Protein AF-A0A0C9UFX1-F1 (afdb_monomer_lite)

Sequence (227 aa):
VRTKYDRMFERKNQNILSEHYTKLVDHDDDLLGPGEEEDEFITLKRADHDLEGPAAEPLSSEPVSKRKLKEVMSKKAMLKYKGVGKKLVFDDEGNPHELYELVDDKDFRAGNPLEEGKRFAESERAKLSQADVMDKEEAKDKKREKKRKRKEREKMNGEEVGATLAAPSDDDGYESPDIVLPDLPSDDEQEPEFVPERPAKRPRKEQKVKDDLAEEEELALRMLRGH

Structure (mmCIF, N/CA/C/O backbone):
data_AF-A0A0C9UFX1-F1
#
_entry.id   AF-A0A0C9UFX1-F1
#
loop_
_atom_site.group_PDB
_atom_site.id
_atom_site.type_symbol
_atom_site.label_atom_id
_atom_site.label_alt_id
_atom_site.label_comp_id
_atom_site.label_asym_id
_atom_site.label_entity_id
_atom_site.label_seq_id
_atom_site.pdbx_PDB_ins_code
_atom_site.Cartn_x
_atom_site.Cartn_y
_atom_site.Cartn_z
_atom_site.occupancy
_atom_site.B_iso_or_equiv
_atom_site.auth_seq_id
_atom_site.auth_comp_id
_atom_site.auth_asym_id
_atom_site.auth_atom_id
_atom_site.pdbx_PDB_model_num
ATOM 1 N N . VAL A 1 1 ? 48.254 5.249 -31.234 1.00 72.75 1 VAL A N 1
ATOM 2 C CA . VAL A 1 1 ? 47.859 6.548 -30.633 1.00 72.75 1 VAL A CA 1
ATOM 3 C C . VAL A 1 1 ? 47.024 7.271 -31.671 1.00 72.75 1 VAL A C 1
ATOM 5 O O . VAL A 1 1 ? 47.572 7.584 -32.717 1.00 72.75 1 VAL A O 1
ATOM 8 N N . ARG A 1 2 ? 45.717 7.458 -31.443 1.00 79.06 2 ARG A N 1
ATOM 9 C CA . ARG A 1 2 ? 44.870 8.202 -32.390 1.00 79.06 2 ARG A CA 1
ATOM 10 C C . ARG A 1 2 ? 45.271 9.671 -32.370 1.00 79.06 2 ARG A C 1
ATOM 12 O O . ARG A 1 2 ? 45.383 10.264 -31.293 1.00 79.06 2 ARG A O 1
ATOM 19 N N . THR A 1 3 ? 45.549 10.237 -33.539 1.00 92.19 3 THR A N 1
ATOM 20 C CA . THR A 1 3 ? 45.956 11.643 -33.642 1.00 92.19 3 THR A CA 1
ATOM 21 C C . THR A 1 3 ? 44.741 12.559 -33.491 1.00 92.19 3 THR A C 1
ATOM 23 O O . THR A 1 3 ? 43.590 12.129 -33.570 1.00 92.19 3 THR A O 1
ATOM 26 N N . LYS A 1 4 ? 44.979 13.857 -33.269 1.00 81.19 4 LYS A N 1
ATOM 27 C CA . LYS A 1 4 ? 43.898 14.853 -33.225 1.00 81.19 4 LYS A CA 1
ATOM 28 C C . LYS A 1 4 ? 43.092 14.862 -34.531 1.00 81.19 4 LYS A C 1
ATOM 30 O O . LYS A 1 4 ? 41.886 15.058 -34.477 1.00 81.19 4 LYS A O 1
ATOM 35 N N . TYR A 1 5 ? 43.748 14.621 -35.668 1.00 81.44 5 TYR A N 1
ATOM 36 C CA . TYR A 1 5 ? 43.111 14.524 -36.982 1.00 81.44 5 TYR A CA 1
ATOM 37 C C . TYR A 1 5 ? 42.203 13.304 -37.084 1.00 81.44 5 TYR A C 1
ATOM 39 O O . TYR A 1 5 ? 41.049 13.447 -37.466 1.00 81.44 5 TYR A O 1
ATOM 47 N N . ASP A 1 6 ? 42.683 12.155 -36.620 1.00 83.94 6 ASP A N 1
ATOM 48 C CA . ASP A 1 6 ? 41.926 10.900 -36.562 1.00 83.94 6 ASP A CA 1
ATOM 49 C C . ASP A 1 6 ? 40.636 11.068 -35.736 1.00 83.94 6 ASP A C 1
ATOM 51 O O . ASP A 1 6 ? 39.534 10.733 -36.157 1.00 83.94 6 ASP A O 1
ATOM 55 N N . ARG A 1 7 ? 40.745 11.761 -34.594 1.00 83.19 7 ARG A N 1
ATOM 56 C CA . ARG A 1 7 ? 39.607 12.067 -33.713 1.00 83.19 7 ARG A CA 1
ATOM 57 C C . ARG A 1 7 ? 38.640 13.112 -34.281 1.00 83.19 7 ARG A C 1
ATOM 59 O O . ARG A 1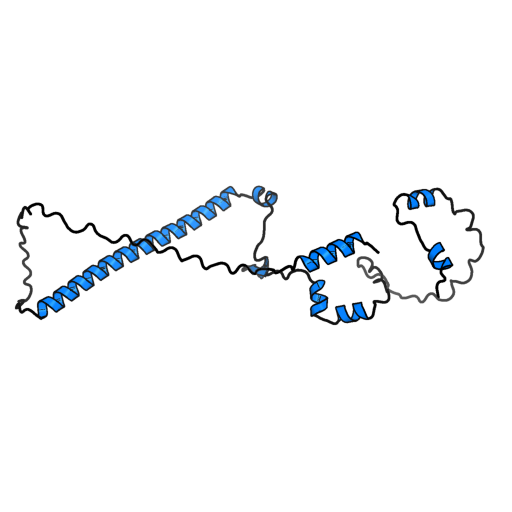 7 ? 37.489 13.154 -33.857 1.00 83.19 7 ARG A O 1
ATOM 66 N N . MET A 1 8 ? 39.105 13.986 -35.175 1.00 77.25 8 MET A N 1
ATOM 67 C CA . MET A 1 8 ? 38.251 14.945 -35.885 1.00 77.25 8 MET A CA 1
ATOM 68 C C . MET A 1 8 ? 37.519 14.273 -37.051 1.00 77.25 8 MET A C 1
ATOM 70 O O . MET A 1 8 ? 36.364 14.611 -37.290 1.00 77.25 8 MET A O 1
ATOM 74 N N . PHE A 1 9 ? 38.152 13.298 -37.708 1.00 74.44 9 PHE A N 1
ATOM 75 C CA . PHE A 1 9 ? 37.577 12.537 -38.819 1.00 74.44 9 PHE A CA 1
ATOM 76 C C . PHE A 1 9 ? 36.542 11.504 -38.349 1.00 74.44 9 PHE A C 1
ATOM 78 O O . PHE A 1 9 ? 35.484 11.360 -38.951 1.00 74.44 9 PHE A O 1
ATOM 85 N N . GLU A 1 10 ? 36.785 10.853 -37.207 1.00 77.25 10 GLU A N 1
ATOM 86 C CA . GLU A 1 10 ? 35.835 9.918 -36.583 1.00 77.25 10 GLU A CA 1
ATOM 87 C C . GLU A 1 10 ? 34.639 10.625 -35.894 1.00 77.25 10 GLU A C 1
ATOM 89 O O . GLU A 1 10 ? 33.715 9.963 -35.407 1.00 77.25 10 GLU A O 1
ATOM 94 N N . ARG A 1 11 ? 34.620 11.967 -35.808 1.00 76.81 11 ARG A N 1
ATOM 95 C CA . ARG A 1 11 ? 33.580 12.715 -35.080 1.00 76.81 11 ARG A CA 1
ATOM 96 C C . ARG A 1 11 ? 32.285 12.812 -35.896 1.00 76.81 11 ARG A C 1
ATOM 98 O O . ARG A 1 11 ? 32.065 13.780 -36.616 1.00 76.81 11 ARG A O 1
ATOM 105 N N . LYS A 1 12 ? 31.391 11.836 -35.729 1.00 71.75 12 LYS A N 1
ATOM 106 C CA . LYS A 1 12 ? 30.045 11.842 -36.333 1.00 71.75 12 LYS A CA 1
ATOM 107 C C . LYS A 1 12 ? 29.121 12.869 -35.650 1.00 71.75 12 LYS A C 1
ATOM 109 O O . LYS A 1 12 ? 29.097 12.971 -34.423 1.00 71.75 12 LYS A O 1
ATOM 114 N N . ASN A 1 13 ? 28.363 13.637 -36.440 1.00 68.19 13 ASN A N 1
ATOM 115 C CA . ASN A 1 13 ? 27.370 14.602 -35.948 1.00 68.19 13 ASN A CA 1
ATOM 116 C C . ASN A 1 13 ? 26.136 13.860 -35.404 1.00 68.19 13 ASN A C 1
ATOM 118 O O . ASN A 1 13 ? 25.414 13.243 -36.180 1.00 68.19 13 ASN A O 1
ATOM 122 N N . GLN A 1 14 ? 25.875 13.958 -34.097 1.00 67.44 14 GLN A N 1
ATOM 123 C CA . GLN A 1 14 ? 24.817 13.237 -33.357 1.00 67.44 14 GLN A CA 1
ATOM 124 C C . GLN A 1 14 ? 23.384 13.772 -33.590 1.00 67.44 14 GLN A C 1
ATOM 126 O O . GLN A 1 14 ? 22.476 13.497 -32.810 1.00 67.44 14 GLN A O 1
ATOM 131 N N . ASN A 1 15 ? 23.169 14.588 -34.624 1.00 70.06 15 ASN A N 1
ATOM 132 C CA . ASN A 1 15 ? 21.885 15.238 -34.879 1.00 70.06 15 ASN A CA 1
ATOM 133 C C . ASN A 1 15 ? 21.098 14.413 -35.903 1.00 70.06 15 ASN A C 1
ATOM 135 O O . ASN A 1 15 ? 21.654 14.041 -36.926 1.00 70.06 15 ASN A O 1
ATOM 139 N N . ILE A 1 16 ? 19.796 14.220 -35.688 1.00 60.62 16 ILE A N 1
ATOM 140 C CA . ILE A 1 16 ? 18.906 13.335 -36.477 1.00 60.62 16 ILE A CA 1
ATOM 141 C C . ILE A 1 16 ? 18.917 13.635 -37.996 1.00 60.62 16 ILE A C 1
ATOM 143 O O . ILE A 1 16 ? 18.634 12.772 -38.819 1.00 60.62 16 ILE A O 1
ATOM 147 N N . LEU A 1 17 ? 19.286 14.857 -38.397 1.00 62.31 17 LEU A N 1
ATOM 148 C CA . LEU A 1 17 ? 19.352 15.266 -39.803 1.00 62.31 17 LEU A CA 1
ATOM 149 C C . LEU A 1 17 ? 20.613 14.778 -40.540 1.00 62.31 17 LEU A C 1
ATOM 151 O O . LEU A 1 17 ? 20.606 14.757 -41.768 1.00 62.31 17 LEU A O 1
ATOM 155 N N . SER A 1 18 ? 21.688 14.391 -39.842 1.00 66.94 18 SER A N 1
ATOM 156 C CA . SER A 1 18 ? 22.941 13.953 -40.483 1.00 66.94 18 SER A CA 1
ATOM 157 C C . SER A 1 18 ? 22.790 12.607 -41.198 1.00 66.94 18 SER A C 1
ATOM 159 O O . SER A 1 18 ? 23.329 12.443 -42.289 1.00 66.94 18 SER A O 1
ATOM 161 N N . GLU A 1 19 ? 21.983 11.698 -40.646 1.00 66.62 19 GLU A N 1
ATOM 162 C CA . GLU A 1 19 ? 21.698 10.381 -41.229 1.00 66.62 19 GLU A CA 1
ATOM 163 C C . GLU A 1 19 ? 20.969 10.467 -42.577 1.00 66.62 19 GLU A C 1
ATOM 165 O O . GLU A 1 19 ? 21.138 9.602 -43.436 1.00 66.62 19 GLU A O 1
ATOM 170 N N . HIS A 1 20 ? 20.149 11.504 -42.779 1.00 71.19 20 HIS A N 1
ATOM 171 C CA . HIS A 1 20 ? 19.431 11.716 -44.036 1.00 71.19 20 HIS A CA 1
ATOM 172 C C . HIS A 1 20 ? 20.335 12.274 -45.139 1.00 71.19 20 HIS A C 1
ATOM 174 O O . HIS A 1 20 ? 20.203 11.860 -46.286 1.00 71.19 20 HIS A O 1
ATOM 180 N N . TYR A 1 21 ? 21.281 13.159 -44.807 1.00 69.12 21 TYR A N 1
ATOM 181 C CA . TYR A 1 21 ? 22.234 13.679 -45.792 1.00 69.12 21 TYR A CA 1
ATOM 182 C C . TYR A 1 21 ? 23.264 12.631 -46.220 1.00 69.12 21 TYR A C 1
ATOM 184 O O . TYR A 1 21 ? 23.604 12.585 -47.395 1.00 69.12 21 TYR A O 1
ATOM 192 N N . THR A 1 22 ? 23.702 11.740 -45.323 1.00 70.94 22 THR A N 1
ATOM 193 C CA . THR A 1 22 ? 24.586 10.617 -45.695 1.00 70.94 22 THR A CA 1
ATOM 194 C C . THR A 1 22 ? 23.914 9.604 -46.621 1.00 70.94 22 THR A C 1
ATOM 196 O O . THR A 1 22 ? 24.605 8.934 -47.368 1.00 70.94 22 THR A O 1
ATOM 199 N N . LYS A 1 23 ? 22.578 9.500 -46.599 1.00 70.62 23 LYS A N 1
ATOM 200 C CA . LYS A 1 23 ? 21.805 8.625 -47.502 1.00 70.62 23 LYS A CA 1
ATOM 201 C C . LYS A 1 23 ? 21.583 9.218 -48.896 1.00 70.62 23 LYS A C 1
ATOM 203 O O . LYS A 1 23 ? 21.161 8.492 -49.781 1.00 70.62 23 LYS A O 1
ATOM 208 N N . LEU A 1 24 ? 21.803 10.522 -49.073 1.00 71.25 24 LEU A N 1
ATOM 209 C CA . LEU A 1 24 ? 21.726 11.200 -50.374 1.00 71.25 24 LEU A CA 1
ATOM 210 C C . LEU A 1 24 ? 23.091 11.294 -51.069 1.00 71.25 24 LEU A C 1
ATOM 212 O O . LEU A 1 24 ? 23.171 11.783 -52.192 1.00 71.25 24 LEU A O 1
ATOM 216 N N . VAL A 1 25 ? 24.160 10.888 -50.383 1.00 73.25 25 VAL A N 1
ATOM 217 C CA . VAL A 1 25 ? 25.498 10.773 -50.955 1.00 73.25 25 VAL A CA 1
ATOM 218 C C . VAL A 1 25 ? 25.676 9.309 -51.339 1.00 73.25 25 VAL A C 1
ATOM 220 O O . VAL A 1 25 ? 25.895 8.469 -50.470 1.00 73.25 25 VAL A O 1
ATOM 223 N N . ASP A 1 26 ? 25.530 9.002 -52.626 1.00 61.72 26 ASP A N 1
ATOM 224 C CA . ASP A 1 26 ? 25.763 7.657 -53.151 1.00 61.72 26 ASP A CA 1
ATOM 225 C C . ASP A 1 26 ? 27.254 7.311 -52.997 1.00 61.72 26 ASP A C 1
ATOM 227 O O . ASP A 1 26 ? 28.129 7.986 -53.540 1.00 61.72 26 ASP A O 1
ATOM 231 N N . HIS A 1 27 ? 27.548 6.275 -52.210 1.00 63.8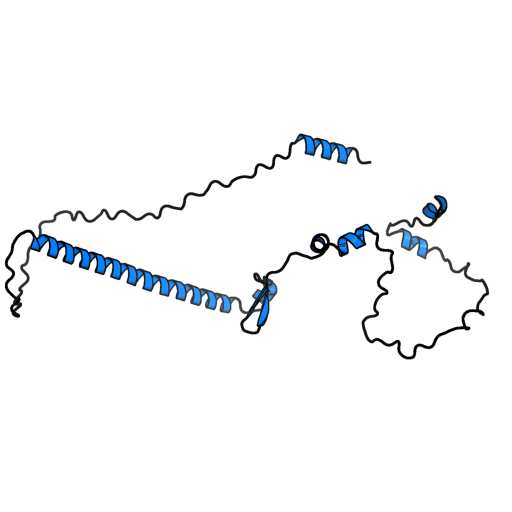4 27 HIS A N 1
ATOM 232 C CA . HIS A 1 27 ? 28.902 5.750 -51.981 1.00 63.84 27 HIS A CA 1
ATOM 233 C C . HIS A 1 27 ? 29.243 4.571 -52.915 1.00 63.84 27 HIS A C 1
ATOM 235 O O . HIS A 1 27 ? 30.249 3.894 -52.710 1.00 63.84 27 HIS A O 1
ATOM 241 N N . ASP A 1 28 ? 28.417 4.330 -53.935 1.00 57.66 28 ASP A N 1
ATOM 242 C CA . ASP A 1 28 ? 28.490 3.142 -54.794 1.00 57.66 28 ASP A CA 1
ATOM 243 C C . ASP A 1 28 ? 29.597 3.200 -55.868 1.00 57.66 28 ASP A C 1
ATOM 245 O O . ASP A 1 28 ? 29.880 2.185 -56.500 1.00 57.66 28 ASP A O 1
ATOM 249 N N . ASP A 1 29 ? 30.283 4.335 -56.043 1.00 53.81 29 ASP A N 1
ATOM 250 C CA . ASP A 1 29 ? 31.342 4.485 -57.059 1.00 53.81 29 ASP A CA 1
ATOM 251 C C . ASP A 1 29 ? 32.755 4.063 -56.588 1.00 53.81 29 ASP A C 1
ATOM 253 O O . ASP A 1 29 ? 33.663 3.966 -57.413 1.00 53.81 29 ASP A O 1
ATOM 257 N N . ASP A 1 30 ? 32.961 3.748 -55.301 1.00 55.72 30 ASP A N 1
ATOM 258 C CA . ASP A 1 30 ? 34.294 3.425 -54.740 1.00 55.72 30 ASP A CA 1
ATOM 259 C C . ASP A 1 30 ? 34.528 1.921 -54.451 1.00 55.72 30 ASP A C 1
ATOM 261 O O . ASP A 1 30 ? 35.568 1.549 -53.903 1.00 55.72 30 ASP A O 1
ATOM 265 N N . LEU A 1 31 ? 33.604 1.024 -54.831 1.00 50.59 31 LEU A N 1
ATOM 266 C CA . LEU A 1 31 ? 33.691 -0.420 -54.526 1.00 50.59 31 LEU A CA 1
ATOM 267 C C . LEU A 1 31 ? 34.208 -1.319 -55.671 1.00 50.59 31 LEU A C 1
ATOM 269 O O . LEU A 1 31 ? 34.051 -2.538 -55.621 1.00 50.59 31 LEU A O 1
ATOM 273 N N . LEU A 1 32 ? 34.855 -0.758 -56.695 1.00 51.09 32 LEU A N 1
ATOM 274 C CA . LEU A 1 32 ? 35.529 -1.539 -57.743 1.00 51.09 32 LEU A CA 1
ATOM 275 C C . LEU A 1 32 ? 37.025 -1.715 -57.424 1.00 51.09 32 LEU A C 1
ATOM 277 O O . LEU A 1 32 ? 37.880 -1.003 -57.947 1.00 51.09 32 LEU A O 1
ATOM 281 N N . GLY A 1 33 ? 37.339 -2.704 -56.582 1.00 39.31 33 GLY A N 1
ATOM 282 C CA . GLY A 1 33 ? 38.701 -3.182 -56.312 1.00 39.31 33 GLY A CA 1
ATOM 283 C C . GLY A 1 33 ? 38.752 -4.720 -56.267 1.00 39.31 33 GLY A C 1
ATOM 284 O O . GLY A 1 33 ? 38.018 -5.301 -55.473 1.00 39.31 33 GLY A O 1
ATOM 285 N N . PRO A 1 34 ? 39.567 -5.398 -57.102 1.00 47.78 34 PRO A N 1
ATOM 286 C CA . PRO A 1 34 ? 39.573 -6.856 -57.236 1.00 47.78 34 PRO A CA 1
ATOM 287 C C . PRO A 1 34 ? 40.442 -7.519 -56.159 1.00 47.78 34 PRO A C 1
ATOM 289 O O . PRO A 1 34 ? 41.590 -7.119 -55.960 1.00 47.78 34 PRO A O 1
ATOM 292 N N . GLY A 1 35 ? 39.927 -8.558 -55.500 1.00 42.59 35 GLY A N 1
ATOM 293 C CA . GLY A 1 35 ? 40.696 -9.309 -54.506 1.00 42.59 35 GLY A CA 1
ATOM 294 C C . GLY A 1 35 ? 39.891 -10.367 -53.758 1.00 42.59 35 GLY A C 1
ATOM 295 O O . GLY A 1 35 ? 39.919 -10.389 -52.535 1.00 42.59 35 GLY A O 1
ATOM 296 N N . GLU A 1 36 ? 39.167 -11.225 -54.476 1.00 50.69 36 GLU A N 1
ATOM 297 C CA . GLU A 1 36 ? 38.577 -12.442 -53.909 1.00 50.69 36 GLU A CA 1
ATOM 298 C C . GLU A 1 36 ? 39.412 -13.640 -54.363 1.00 50.69 36 GLU A C 1
ATOM 300 O O . GLU A 1 36 ? 39.227 -14.066 -55.493 1.00 50.69 36 GLU A O 1
ATOM 305 N N . GLU A 1 37 ? 40.351 -14.141 -53.542 1.00 53.84 37 GLU A N 1
ATOM 306 C CA . GLU A 1 37 ? 40.949 -15.485 -53.738 1.00 53.84 37 GLU A CA 1
ATOM 307 C C . GLU A 1 37 ? 41.845 -16.019 -52.580 1.00 53.84 37 GLU A C 1
ATOM 309 O O . GLU A 1 37 ? 42.629 -16.935 -52.809 1.00 53.84 37 GLU A O 1
ATOM 314 N N . GLU A 1 38 ? 41.757 -15.533 -51.325 1.00 50.44 38 GLU A N 1
ATOM 315 C CA . GLU A 1 38 ? 42.645 -16.037 -50.236 1.00 50.44 38 GLU A CA 1
ATOM 316 C C . GLU A 1 38 ? 41.967 -16.530 -48.934 1.00 50.44 38 GLU A C 1
ATOM 318 O O . GLU A 1 38 ? 42.649 -17.098 -48.081 1.00 50.44 38 GLU A O 1
ATOM 323 N N . ASP A 1 39 ? 40.640 -16.445 -48.776 1.00 55.38 39 ASP A N 1
ATOM 324 C CA . ASP A 1 39 ? 39.986 -16.742 -47.480 1.00 55.38 39 ASP A CA 1
ATOM 325 C C . ASP A 1 39 ? 39.459 -18.186 -47.294 1.00 55.38 39 ASP A C 1
ATOM 327 O O . ASP A 1 39 ? 38.872 -18.509 -46.260 1.00 55.38 39 ASP A O 1
ATOM 331 N N . GLU A 1 40 ? 39.695 -19.109 -48.234 1.00 66.25 40 GLU A N 1
ATOM 332 C CA . GLU A 1 40 ? 39.108 -20.465 -48.179 1.00 66.25 40 GLU A CA 1
ATOM 333 C C . GLU A 1 40 ? 40.024 -21.556 -47.578 1.00 66.25 40 GLU A C 1
ATOM 335 O O . GLU A 1 40 ? 39.707 -22.745 -47.633 1.00 66.25 40 GLU A O 1
ATOM 340 N N . PHE A 1 41 ? 41.163 -21.203 -46.965 1.00 60.53 41 PHE A N 1
ATOM 341 C CA . PHE A 1 41 ? 42.162 -22.220 -46.595 1.00 60.53 41 PHE A CA 1
ATOM 342 C C . PHE A 1 41 ? 42.014 -22.856 -45.198 1.00 60.53 41 PHE A C 1
ATOM 344 O O . PHE A 1 41 ? 42.560 -23.939 -44.991 1.00 60.53 41 PHE A O 1
ATOM 351 N N . ILE A 1 42 ? 41.280 -22.291 -44.225 1.00 62.66 42 ILE A N 1
ATOM 352 C CA . ILE A 1 42 ? 41.074 -22.974 -42.923 1.00 62.66 42 ILE A CA 1
ATOM 353 C C . ILE A 1 42 ? 39.696 -22.667 -42.313 1.00 62.66 42 ILE A C 1
ATOM 355 O O . ILE A 1 42 ? 39.557 -21.819 -41.434 1.00 62.66 42 ILE A O 1
ATOM 359 N N . THR A 1 43 ? 38.673 -23.435 -42.696 1.00 63.94 43 THR A N 1
ATOM 360 C CA . THR A 1 43 ? 37.414 -23.524 -41.937 1.00 63.94 43 THR A CA 1
ATOM 361 C C . THR A 1 43 ? 37.406 -24.804 -41.090 1.00 63.94 43 THR A C 1
ATOM 363 O O . THR A 1 43 ? 37.167 -25.915 -41.562 1.00 63.94 43 THR A O 1
ATOM 366 N N . LEU A 1 44 ? 37.700 -24.672 -39.792 1.00 66.19 44 LEU A N 1
ATOM 367 C CA . LEU A 1 44 ? 37.517 -25.751 -38.813 1.00 66.19 44 LEU A CA 1
ATOM 368 C C . LEU A 1 44 ? 36.015 -26.059 -38.685 1.00 66.19 44 LEU A C 1
ATOM 370 O O . LEU A 1 44 ? 35.282 -25.323 -38.026 1.00 66.19 44 LEU A O 1
ATOM 374 N N . LYS A 1 45 ? 35.558 -27.157 -39.302 1.00 65.44 45 LYS A N 1
ATOM 375 C CA . LYS A 1 45 ? 34.195 -27.690 -39.145 1.00 65.44 45 LYS A CA 1
ATOM 376 C C . LYS A 1 45 ? 33.946 -28.071 -37.680 1.00 65.44 45 LYS A C 1
ATOM 378 O O . LYS A 1 45 ? 34.320 -29.160 -37.249 1.00 65.44 45 LYS A O 1
ATOM 383 N N . ARG A 1 46 ? 33.306 -27.194 -36.902 1.00 65.38 46 ARG A N 1
ATOM 384 C CA . ARG A 1 46 ? 32.604 -27.609 -35.677 1.00 65.38 46 ARG A CA 1
ATOM 385 C C . ARG A 1 46 ? 31.261 -28.200 -36.103 1.00 65.38 46 ARG A C 1
ATOM 387 O O . ARG A 1 46 ? 30.522 -27.541 -36.822 1.00 65.38 46 ARG A O 1
ATOM 394 N N . ALA A 1 47 ? 31.005 -29.449 -35.715 1.00 60.25 47 ALA A N 1
ATOM 395 C CA . ALA A 1 47 ? 29.874 -30.233 -36.210 1.00 60.25 47 ALA A CA 1
ATOM 396 C C . ALA A 1 47 ? 28.510 -29.738 -35.703 1.00 60.25 47 ALA A C 1
ATOM 398 O O . ALA A 1 47 ? 27.544 -29.846 -36.442 1.00 60.25 47 ALA A O 1
ATOM 399 N N . ASP A 1 48 ? 28.444 -29.119 -34.522 1.00 57.72 48 ASP A N 1
ATOM 400 C CA . ASP A 1 48 ? 27.178 -28.707 -33.914 1.00 57.72 48 ASP A CA 1
ATOM 401 C C . ASP A 1 48 ? 27.296 -27.265 -33.384 1.00 57.72 48 ASP A C 1
ATOM 403 O O . ASP A 1 48 ? 27.944 -27.015 -32.365 1.00 57.72 48 ASP A O 1
ATOM 407 N N . HIS A 1 49 ? 26.720 -26.296 -34.108 1.00 62.88 49 HIS A N 1
ATOM 408 C CA . HIS A 1 49 ? 26.605 -24.889 -33.680 1.00 62.88 49 HIS A CA 1
ATOM 409 C C . HIS A 1 49 ? 25.139 -24.407 -33.615 1.00 62.88 49 HIS A C 1
ATOM 411 O O . HIS A 1 49 ? 24.888 -23.218 -33.418 1.00 62.88 49 HIS A O 1
ATOM 417 N N . ASP A 1 50 ? 24.171 -25.320 -33.715 1.00 63.75 50 ASP A N 1
ATOM 418 C CA . ASP A 1 50 ? 22.757 -25.022 -33.480 1.00 63.75 50 ASP A CA 1
ATOM 419 C C . ASP A 1 50 ? 22.437 -25.180 -31.992 1.00 63.75 50 ASP A C 1
ATOM 421 O O . ASP A 1 50 ? 21.979 -26.218 -31.516 1.00 63.75 50 ASP A O 1
ATOM 425 N N . LEU A 1 51 ? 22.717 -24.128 -31.226 1.00 64.06 51 LEU A N 1
ATOM 426 C CA . LEU A 1 51 ? 22.067 -23.927 -29.938 1.00 64.06 51 LEU A CA 1
ATOM 427 C C . LEU A 1 51 ? 20.774 -23.154 -30.208 1.00 64.06 51 LEU A C 1
ATOM 429 O O . LEU A 1 51 ? 20.818 -21.953 -30.473 1.00 64.06 51 LEU A O 1
ATOM 433 N N . GLU A 1 52 ? 19.628 -23.836 -30.142 1.00 59.66 52 GLU A N 1
ATOM 434 C CA . GLU A 1 52 ? 18.303 -23.206 -30.151 1.00 59.66 52 GLU A CA 1
ATOM 435 C C . GLU A 1 52 ? 18.108 -22.396 -28.858 1.00 59.66 52 GLU A C 1
ATOM 437 O O . GLU A 1 52 ? 17.604 -22.861 -27.837 1.00 59.66 52 GLU A O 1
ATOM 442 N N . GLY A 1 53 ? 18.562 -21.152 -28.896 1.00 63.72 53 GLY A N 1
ATOM 443 C CA . GLY A 1 53 ? 18.268 -20.103 -27.930 1.00 63.72 53 GLY A CA 1
ATOM 444 C C . GLY A 1 53 ? 18.254 -18.770 -28.673 1.00 63.72 53 GLY A C 1
ATOM 445 O O . GLY A 1 53 ? 18.845 -18.687 -29.753 1.00 63.72 53 GLY A O 1
ATOM 446 N N . PRO A 1 54 ? 17.578 -17.723 -28.157 1.00 56.09 54 PRO A N 1
ATOM 447 C CA . PRO A 1 54 ? 17.653 -16.407 -28.782 1.00 56.09 54 PRO A CA 1
ATOM 448 C C . PRO A 1 54 ? 19.132 -16.063 -28.916 1.00 56.09 54 PRO A C 1
ATOM 450 O O . PRO A 1 54 ? 19.845 -16.129 -27.912 1.00 56.09 54 PRO A O 1
ATOM 453 N N . ALA A 1 55 ? 19.570 -15.819 -30.157 1.00 58.00 55 ALA A N 1
ATOM 454 C CA . ALA A 1 55 ? 20.957 -15.585 -30.532 1.00 58.00 55 ALA A CA 1
ATOM 455 C C . ALA A 1 55 ? 21.662 -14.846 -29.398 1.00 58.00 55 ALA A C 1
ATOM 457 O O . ALA A 1 55 ? 21.298 -13.712 -29.087 1.00 58.00 55 ALA A O 1
ATOM 458 N N . ALA A 1 56 ? 22.575 -15.537 -28.710 1.00 59.97 56 ALA A N 1
ATOM 459 C CA . ALA A 1 56 ? 23.346 -14.931 -27.646 1.00 59.97 56 ALA A CA 1
ATOM 460 C C . ALA A 1 56 ? 24.131 -13.804 -28.304 1.00 59.97 56 ALA A C 1
ATOM 462 O O . ALA A 1 56 ? 25.154 -14.058 -28.944 1.00 59.97 56 ALA A O 1
ATOM 463 N N . GLU A 1 57 ? 23.602 -12.581 -28.222 1.00 61.50 57 GLU A N 1
ATOM 464 C CA . GLU A 1 57 ? 24.321 -11.408 -28.678 1.00 61.50 57 GLU A CA 1
ATOM 465 C C . GLU A 1 57 ? 25.704 -11.503 -28.046 1.00 61.50 57 GLU A C 1
ATOM 467 O O . GLU A 1 57 ? 25.788 -11.764 -26.836 1.00 61.50 57 GLU A O 1
ATOM 472 N N . PRO A 1 58 ? 26.785 -11.408 -28.840 1.00 60.34 58 PRO A N 1
ATOM 473 C CA . PRO A 1 58 ? 28.119 -11.518 -28.294 1.00 60.34 58 PRO A CA 1
ATOM 474 C C . PRO A 1 58 ? 28.206 -10.464 -27.200 1.00 60.34 58 PRO A C 1
ATOM 476 O O . PRO A 1 58 ? 28.148 -9.271 -27.495 1.00 60.34 58 PRO A O 1
ATOM 479 N N . LEU A 1 59 ? 28.257 -10.913 -25.938 1.00 60.25 59 LEU A N 1
ATOM 480 C CA . LEU A 1 59 ? 28.457 -10.062 -24.773 1.00 60.25 59 LEU A CA 1
ATOM 481 C C . LEU A 1 59 ? 29.598 -9.138 -25.151 1.00 60.25 59 LEU A C 1
ATOM 483 O O . LEU A 1 59 ? 30.721 -9.624 -25.291 1.00 60.25 59 LEU A O 1
ATOM 487 N N . SER A 1 60 ? 29.275 -7.866 -25.411 1.00 57.88 60 SER A N 1
ATOM 488 C CA . SER A 1 60 ? 30.222 -6.894 -25.942 1.00 57.88 60 SER A CA 1
ATOM 489 C C . SER A 1 60 ? 31.510 -7.042 -25.148 1.00 57.88 60 SER A C 1
ATOM 491 O O . SER A 1 60 ? 31.554 -6.764 -23.944 1.00 57.88 60 SER A O 1
ATOM 493 N N . SER A 1 61 ? 32.548 -7.565 -25.802 1.00 61.25 61 SER A N 1
ATOM 494 C CA . SER A 1 61 ? 33.858 -7.820 -25.209 1.00 61.25 61 SER A CA 1
ATOM 495 C C . SER A 1 61 ? 34.619 -6.504 -25.053 1.00 61.25 61 SER A C 1
ATOM 497 O O . SER A 1 61 ? 35.826 -6.423 -25.281 1.00 61.25 61 SER A O 1
ATOM 499 N N . GLU A 1 62 ? 33.898 -5.435 -24.731 1.00 73.88 62 GLU A N 1
ATOM 500 C CA . GLU A 1 62 ? 34.468 -4.160 -24.385 1.00 73.88 62 GLU A CA 1
ATOM 501 C C . GLU A 1 62 ? 35.317 -4.339 -23.125 1.00 73.88 62 GLU A C 1
ATOM 503 O O . GLU A 1 62 ? 34.869 -4.938 -22.138 1.00 73.88 62 GLU A O 1
ATOM 508 N N . PRO A 1 63 ? 36.557 -3.822 -23.117 1.00 63.31 63 PRO A N 1
ATOM 509 C CA . PRO A 1 63 ? 37.416 -3.910 -21.953 1.00 63.31 63 PRO A CA 1
ATOM 510 C C . PRO A 1 63 ? 36.787 -3.118 -20.803 1.00 63.31 63 PRO A C 1
ATOM 512 O O . PRO A 1 63 ? 36.881 -1.891 -20.721 1.00 63.31 63 PRO A O 1
ATOM 515 N N . VAL A 1 64 ? 36.138 -3.829 -19.881 1.00 78.00 64 VAL A N 1
ATOM 516 C CA . VAL A 1 64 ? 35.580 -3.238 -18.667 1.00 78.00 64 VAL A CA 1
ATOM 517 C C . VAL A 1 64 ? 36.697 -2.580 -17.860 1.00 78.00 64 VAL A C 1
ATOM 519 O O . VAL A 1 64 ? 37.722 -3.183 -17.539 1.00 78.00 64 VAL A O 1
ATOM 522 N N . SER A 1 65 ? 36.512 -1.302 -17.529 1.00 86.88 65 SER A N 1
ATOM 523 C CA . SER A 1 65 ? 37.509 -0.555 -16.766 1.00 86.88 65 SER A CA 1
ATOM 524 C C . SER A 1 65 ? 37.802 -1.231 -15.419 1.00 86.88 65 SER A C 1
ATOM 526 O O . SER A 1 65 ? 36.919 -1.816 -14.784 1.00 86.88 65 SER A O 1
ATOM 528 N N . LYS A 1 66 ? 39.035 -1.078 -14.911 1.00 86.44 66 LYS A N 1
ATOM 529 C CA . LYS A 1 66 ? 39.437 -1.585 -13.580 1.00 86.44 66 LYS A CA 1
ATOM 530 C C . LYS A 1 66 ? 38.504 -1.105 -12.456 1.00 86.44 66 LYS A C 1
ATOM 532 O O . LYS A 1 66 ? 38.372 -1.775 -11.436 1.00 86.44 66 LYS A O 1
ATOM 537 N N . ARG A 1 67 ? 37.855 0.050 -12.636 1.00 82.75 67 ARG A N 1
ATOM 538 C CA . ARG A 1 67 ? 36.854 0.590 -11.710 1.00 82.75 67 ARG A CA 1
ATOM 539 C C . ARG A 1 67 ? 35.548 -0.207 -11.759 1.00 82.75 67 ARG A C 1
ATOM 541 O O . ARG A 1 67 ? 35.068 -0.604 -10.704 1.00 82.75 67 ARG A O 1
ATOM 548 N N . LYS A 1 68 ? 35.032 -0.508 -12.954 1.00 84.75 68 LYS A N 1
ATOM 549 C CA . LYS A 1 68 ? 33.812 -1.313 -13.134 1.00 84.75 68 LYS A CA 1
ATOM 550 C C . LYS A 1 68 ? 33.998 -2.733 -12.593 1.00 84.75 68 LYS A C 1
ATOM 552 O O . LYS A 1 68 ? 33.128 -3.231 -11.891 1.00 84.75 68 LYS A O 1
ATOM 557 N N . LEU A 1 69 ? 35.176 -3.333 -12.797 1.00 84.56 69 LEU A N 1
ATOM 558 C CA . LEU A 1 69 ? 35.522 -4.622 -12.185 1.00 84.56 69 LEU A CA 1
ATOM 559 C C . LEU A 1 69 ? 35.473 -4.570 -10.649 1.00 84.56 69 LEU A C 1
ATOM 561 O O . LEU A 1 69 ? 34.891 -5.450 -10.025 1.00 84.56 69 LEU A O 1
ATOM 565 N N . LYS A 1 70 ? 36.017 -3.521 -10.019 1.00 86.38 70 LYS A N 1
ATOM 566 C CA . LYS A 1 70 ? 35.939 -3.352 -8.554 1.00 86.38 70 LYS A CA 1
ATOM 567 C C . LYS A 1 70 ? 34.511 -3.113 -8.053 1.00 86.38 70 LYS A C 1
ATOM 569 O O . LYS A 1 70 ? 34.170 -3.567 -6.963 1.00 86.38 70 LYS A O 1
ATOM 574 N N . GLU A 1 71 ? 33.683 -2.417 -8.828 1.00 85.38 71 GLU A N 1
ATOM 575 C CA . GLU A 1 71 ? 32.267 -2.199 -8.505 1.00 85.38 71 GLU A CA 1
ATOM 576 C C . GLU A 1 71 ? 31.453 -3.498 -8.584 1.00 85.38 71 GLU A C 1
ATOM 578 O O . GLU A 1 71 ? 30.609 -3.742 -7.727 1.00 85.38 71 GLU A O 1
ATOM 583 N N . VAL A 1 72 ? 31.759 -4.371 -9.545 1.00 86.00 72 VAL A N 1
ATOM 584 C CA . VAL A 1 72 ? 31.162 -5.712 -9.637 1.00 86.00 72 VAL A CA 1
ATOM 585 C C . VAL A 1 72 ? 31.613 -6.589 -8.462 1.00 86.00 72 VAL A C 1
ATOM 587 O O . VAL A 1 72 ? 30.797 -7.270 -7.852 1.00 86.00 72 VAL A O 1
ATOM 590 N N . MET A 1 73 ? 32.887 -6.532 -8.070 1.00 83.19 73 MET A N 1
ATOM 591 C CA . MET A 1 73 ? 33.399 -7.358 -6.965 1.00 83.19 73 MET A CA 1
ATOM 592 C C . MET A 1 73 ? 32.862 -6.942 -5.585 1.00 83.19 73 MET A C 1
ATOM 594 O O . MET A 1 73 ? 32.836 -7.748 -4.655 1.00 83.19 73 MET A O 1
ATOM 598 N N . SER A 1 74 ? 32.419 -5.692 -5.413 1.00 90.31 74 SER A N 1
ATOM 599 C CA . SER A 1 74 ? 31.882 -5.219 -4.136 1.00 90.31 74 SER A CA 1
ATOM 600 C C . SER A 1 74 ? 30.367 -5.412 -4.050 1.00 90.31 74 SER A C 1
ATOM 602 O O . SER A 1 74 ? 29.602 -4.747 -4.747 1.00 90.31 74 SER A O 1
ATOM 604 N N . LYS A 1 75 ? 29.907 -6.231 -3.090 1.00 84.12 75 LYS A N 1
ATOM 605 C CA . LYS A 1 75 ? 28.472 -6.441 -2.799 1.00 84.12 75 LYS A CA 1
ATOM 606 C C . LYS A 1 75 ? 27.718 -5.122 -2.569 1.00 84.12 75 LYS A C 1
ATOM 608 O O . LYS A 1 75 ? 26.566 -4.998 -2.970 1.00 84.12 75 LYS A O 1
ATOM 613 N N . LYS A 1 76 ? 28.372 -4.117 -1.972 1.00 86.38 76 LYS A N 1
ATOM 614 C CA . LYS A 1 76 ? 27.793 -2.786 -1.723 1.00 86.38 76 LYS A CA 1
ATOM 615 C C . LYS A 1 76 ? 27.681 -1.938 -2.991 1.00 86.38 76 LYS A C 1
ATOM 617 O O . LYS A 1 76 ? 26.714 -1.201 -3.136 1.00 86.38 76 LYS A O 1
ATOM 622 N N . ALA A 1 77 ? 28.651 -2.022 -3.898 1.00 85.19 77 ALA A N 1
ATOM 623 C CA . ALA A 1 77 ? 28.571 -1.309 -5.171 1.00 85.19 77 ALA A CA 1
ATOM 624 C C . ALA A 1 77 ? 27.542 -1.962 -6.107 1.00 85.19 77 ALA A C 1
ATOM 626 O O . ALA A 1 77 ? 26.766 -1.250 -6.739 1.00 85.19 77 ALA A O 1
ATOM 627 N N . MET A 1 78 ? 27.436 -3.294 -6.080 1.00 84.56 78 MET A N 1
ATOM 628 C CA . MET A 1 78 ? 26.365 -4.039 -6.746 1.00 84.56 78 MET A CA 1
ATOM 629 C C . MET A 1 78 ? 24.958 -3.628 -6.291 1.00 84.56 78 MET A C 1
ATOM 631 O O . MET A 1 78 ? 24.052 -3.592 -7.115 1.00 84.56 78 MET A O 1
ATOM 635 N N . LEU A 1 79 ? 24.758 -3.292 -5.010 1.00 87.31 79 LEU A N 1
ATOM 636 C CA . LEU A 1 79 ? 23.446 -2.880 -4.489 1.00 87.31 79 LEU A CA 1
ATOM 637 C C . LEU A 1 79 ? 22.891 -1.606 -5.136 1.00 87.31 79 LEU A C 1
ATOM 639 O O . LEU A 1 79 ? 21.692 -1.403 -5.075 1.00 87.31 79 LEU A O 1
ATOM 643 N N . LYS A 1 80 ? 23.720 -0.762 -5.764 1.00 86.44 80 LYS A N 1
ATOM 644 C CA . LYS A 1 80 ? 23.231 0.414 -6.507 1.00 86.44 80 LYS A CA 1
ATOM 645 C C . LYS A 1 80 ? 22.517 0.030 -7.801 1.00 86.44 80 LYS A C 1
ATOM 647 O O . LYS A 1 80 ? 21.639 0.750 -8.253 1.00 86.44 80 LYS A O 1
ATOM 652 N N . TYR A 1 81 ? 22.940 -1.083 -8.395 1.00 85.38 81 TYR A N 1
ATOM 653 C CA . TYR A 1 81 ? 22.374 -1.629 -9.625 1.00 85.38 81 TYR A CA 1
ATOM 654 C C . TYR A 1 81 ? 21.254 -2.636 -9.338 1.00 85.38 81 TYR A C 1
ATOM 656 O O . TYR A 1 81 ? 20.484 -2.975 -10.230 1.00 85.38 81 TYR A O 1
ATOM 664 N N . LYS A 1 82 ? 21.157 -3.122 -8.095 1.00 83.12 82 LYS A N 1
ATOM 665 C CA . LYS A 1 82 ? 20.023 -3.915 -7.624 1.00 83.12 82 LYS A CA 1
ATOM 666 C C . LYS A 1 82 ? 18.933 -2.946 -7.169 1.00 83.12 82 LYS A C 1
ATOM 668 O O . LYS A 1 82 ? 19.209 -2.032 -6.403 1.00 83.12 82 LYS A O 1
ATOM 673 N N . GLY A 1 83 ? 17.714 -3.121 -7.673 1.00 85.88 83 GLY A N 1
ATOM 674 C CA . GLY A 1 83 ? 16.574 -2.289 -7.290 1.00 85.88 83 GLY A CA 1
ATOM 675 C C . GLY A 1 83 ? 16.227 -2.387 -5.798 1.00 85.88 83 GLY A C 1
ATOM 676 O O . GLY A 1 83 ? 16.880 -3.088 -5.021 1.00 85.88 83 GLY A O 1
ATOM 677 N N . VAL A 1 84 ? 15.164 -1.689 -5.397 1.00 85.88 84 VAL A N 1
ATOM 678 C CA . VAL A 1 84 ? 14.638 -1.766 -4.027 1.00 85.88 84 VAL A CA 1
ATOM 679 C C . VAL A 1 84 ? 14.232 -3.210 -3.720 1.00 85.88 84 VAL A C 1
ATOM 681 O O . VAL A 1 84 ? 13.589 -3.871 -4.535 1.00 85.88 84 VAL A O 1
ATOM 684 N N . GLY A 1 85 ? 14.627 -3.714 -2.548 1.00 85.62 85 GLY A N 1
ATOM 685 C CA . GLY A 1 85 ? 14.231 -5.046 -2.101 1.00 85.62 85 GLY A CA 1
ATOM 686 C C . GLY A 1 85 ? 12.720 -5.114 -1.900 1.00 85.62 85 GLY A C 1
ATOM 687 O O . GLY A 1 85 ? 12.164 -4.316 -1.147 1.00 85.62 85 GLY A O 1
ATOM 688 N N . LYS A 1 86 ? 12.066 -6.070 -2.559 1.00 87.62 86 LYS A N 1
ATOM 689 C CA . LYS A 1 86 ? 10.638 -6.334 -2.381 1.00 87.62 86 LYS A CA 1
ATOM 690 C C . LYS A 1 86 ? 10.433 -7.338 -1.250 1.00 87.62 86 LYS A C 1
ATOM 692 O O . LYS A 1 86 ? 11.182 -8.310 -1.143 1.00 87.62 86 LYS A O 1
ATOM 697 N N . LYS A 1 87 ? 9.441 -7.092 -0.392 1.00 91.25 87 LYS A N 1
ATOM 698 C CA . LYS A 1 87 ? 9.052 -8.021 0.674 1.00 91.25 87 LYS A CA 1
ATOM 699 C C . LYS A 1 87 ? 7.921 -8.900 0.142 1.00 91.25 87 LYS A C 1
ATOM 701 O O . LYS A 1 87 ? 6.868 -8.368 -0.198 1.00 91.25 87 LYS A O 1
ATOM 706 N N . LEU A 1 88 ? 8.173 -10.204 0.062 1.00 93.06 88 LEU A N 1
ATOM 707 C CA . LEU A 1 88 ? 7.209 -11.199 -0.402 1.00 93.06 88 LEU A CA 1
ATOM 708 C C . LEU A 1 88 ? 6.610 -11.943 0.799 1.00 93.06 88 LEU A C 1
ATOM 710 O O . LEU A 1 88 ? 7.323 -12.231 1.765 1.00 93.06 88 LEU A O 1
ATOM 714 N N . VAL A 1 89 ? 5.317 -12.229 0.732 1.00 94.00 89 VAL A N 1
ATOM 715 C CA . VAL A 1 89 ? 4.547 -13.071 1.652 1.00 94.00 89 VAL A CA 1
ATOM 716 C C . VAL A 1 89 ? 4.068 -14.269 0.846 1.00 94.00 89 VAL A C 1
ATOM 718 O O . VAL A 1 89 ? 3.632 -14.098 -0.281 1.00 94.00 89 VAL A O 1
ATOM 721 N N . PHE A 1 90 ? 4.187 -15.473 1.387 1.00 95.31 90 PHE A N 1
ATOM 722 C CA . PHE A 1 90 ? 3.706 -16.672 0.707 1.00 95.31 90 PHE A CA 1
ATOM 723 C C . PHE A 1 90 ? 2.292 -16.978 1.189 1.00 95.31 90 PHE A C 1
ATOM 725 O O . PHE A 1 90 ? 2.046 -16.913 2.397 1.00 95.31 90 PHE A O 1
ATOM 732 N N . ASP A 1 91 ? 1.385 -17.253 0.257 1.00 94.69 91 ASP A N 1
ATOM 733 C CA . ASP A 1 91 ? 0.049 -17.757 0.573 1.00 94.69 91 ASP A CA 1
ATOM 734 C C . ASP A 1 91 ? 0.110 -19.225 1.048 1.00 94.69 91 ASP A C 1
ATOM 736 O O . ASP A 1 91 ? 1.175 -19.850 1.099 1.00 94.69 91 ASP A O 1
ATOM 740 N N . ASP A 1 92 ? -1.047 -19.783 1.407 1.00 94.44 92 ASP A N 1
ATOM 741 C CA . ASP A 1 92 ? -1.159 -21.177 1.855 1.00 94.44 92 ASP A CA 1
ATOM 742 C C . ASP A 1 92 ? -0.844 -22.192 0.734 1.00 94.44 92 ASP A C 1
ATOM 744 O O . ASP A 1 92 ? -0.545 -23.355 1.012 1.00 94.44 92 ASP A O 1
ATOM 748 N N . GLU A 1 93 ? -0.866 -21.757 -0.530 1.00 92.56 93 GLU A N 1
ATOM 749 C CA . GLU A 1 93 ? -0.502 -22.554 -1.707 1.00 92.56 93 GLU A CA 1
ATOM 750 C C . GLU A 1 93 ? 1.005 -22.476 -2.033 1.00 92.56 93 GLU A C 1
ATOM 752 O O . GLU A 1 93 ? 1.509 -23.245 -2.855 1.00 92.56 93 GLU A O 1
ATOM 757 N N . GLY A 1 94 ? 1.753 -21.604 -1.346 1.00 95.06 94 GLY A N 1
ATOM 758 C CA . GLY A 1 94 ? 3.190 -21.400 -1.525 1.00 95.06 94 GLY A CA 1
ATOM 759 C C . GLY A 1 94 ? 3.566 -20.438 -2.659 1.00 95.06 94 GLY A C 1
ATOM 760 O O . GLY A 1 94 ? 4.748 -20.343 -3.006 1.00 95.06 94 GLY A O 1
ATOM 761 N N . ASN A 1 95 ? 2.606 -19.710 -3.225 1.00 93.44 95 ASN A N 1
ATOM 762 C CA . ASN A 1 95 ? 2.831 -18.670 -4.220 1.00 93.44 95 ASN A CA 1
ATOM 763 C C . ASN A 1 95 ? 3.313 -17.367 -3.552 1.00 93.44 95 ASN A C 1
ATOM 765 O O . ASN A 1 95 ? 2.788 -16.957 -2.512 1.00 93.44 95 ASN A O 1
ATOM 769 N N . PRO A 1 96 ? 4.332 -16.692 -4.119 1.00 93.62 96 PRO A N 1
ATOM 770 C CA . PRO A 1 96 ? 4.835 -15.435 -3.585 1.00 93.62 96 PRO A CA 1
ATOM 771 C C . PRO A 1 96 ? 3.935 -14.254 -3.972 1.00 93.62 96 PRO A C 1
ATOM 773 O O . PRO A 1 96 ? 3.820 -13.917 -5.147 1.00 93.62 96 PRO A O 1
ATOM 776 N N . HIS A 1 97 ? 3.421 -13.562 -2.964 1.00 91.19 97 HIS A N 1
ATOM 777 C CA . HIS A 1 97 ? 2.667 -12.316 -3.070 1.00 91.19 97 HIS A CA 1
ATOM 778 C C . HIS A 1 97 ? 3.484 -11.123 -2.574 1.00 91.19 97 HIS A C 1
ATOM 780 O O . HIS A 1 97 ? 4.237 -11.228 -1.602 1.00 91.19 97 HIS A O 1
ATOM 786 N N . GLU A 1 98 ? 3.364 -9.961 -3.215 1.00 91.25 98 GLU A N 1
ATOM 787 C CA . GLU A 1 98 ? 3.975 -8.736 -2.682 1.00 91.25 98 GLU A CA 1
ATOM 788 C C . GLU A 1 98 ? 3.211 -8.274 -1.425 1.00 91.25 98 GLU A C 1
ATOM 790 O O . GLU A 1 98 ? 1.996 -8.397 -1.337 1.00 91.25 98 GLU A O 1
ATOM 795 N N . LEU A 1 99 ? 3.902 -7.723 -0.415 1.00 86.81 99 LEU A N 1
ATOM 796 C CA . LEU A 1 99 ? 3.236 -7.285 0.830 1.00 86.81 99 LEU A CA 1
ATOM 797 C C . LEU A 1 99 ? 2.114 -6.254 0.584 1.00 86.81 99 LEU A C 1
ATOM 799 O O . LEU A 1 99 ? 1.163 -6.178 1.358 1.00 86.81 99 LEU A O 1
ATOM 803 N N . TYR A 1 100 ? 2.258 -5.445 -0.466 1.00 85.56 100 TYR A N 1
ATOM 804 C CA . TYR A 1 100 ? 1.273 -4.462 -0.901 1.00 85.56 100 TYR A CA 1
ATOM 805 C C . TYR A 1 100 ? 1.039 -4.625 -2.403 1.00 85.56 100 TYR A C 1
ATOM 807 O O . TYR A 1 100 ? 1.698 -3.974 -3.210 1.00 85.56 100 TYR A O 1
ATOM 815 N N . GLU A 1 101 ? 0.116 -5.506 -2.772 1.00 82.44 101 GLU A N 1
ATOM 816 C CA . GLU A 1 101 ? -0.341 -5.648 -4.155 1.00 82.44 101 GLU A CA 1
ATOM 817 C C . GLU A 1 101 ? -1.370 -4.558 -4.465 1.00 82.44 101 GLU A C 1
ATOM 819 O O . GLU A 1 101 ? -2.422 -4.470 -3.830 1.00 82.44 101 GLU A O 1
ATOM 824 N N . LEU A 1 102 ? -1.043 -3.684 -5.418 1.00 83.12 102 LEU A N 1
ATOM 825 C CA . LEU A 1 102 ? -1.985 -2.707 -5.952 1.00 83.12 102 LEU A CA 1
ATOM 826 C C . LEU A 1 102 ? -2.621 -3.319 -7.197 1.00 83.12 102 LEU A C 1
ATOM 828 O O . LEU A 1 102 ? -1.944 -3.520 -8.202 1.00 83.12 102 LEU A O 1
ATOM 832 N N . VAL A 1 103 ? -3.916 -3.614 -7.115 1.00 84.25 103 VAL A N 1
ATOM 833 C CA . VAL A 1 103 ? -4.722 -3.977 -8.283 1.00 84.25 103 VAL A CA 1
ATOM 834 C C . VAL A 1 103 ? -5.049 -2.695 -9.043 1.00 84.25 103 VAL A C 1
ATOM 836 O O . VAL A 1 103 ? -5.476 -1.709 -8.438 1.00 84.25 103 VAL A O 1
ATOM 839 N N . ASP A 1 104 ? -4.859 -2.700 -10.360 1.00 89.25 104 ASP A N 1
ATOM 840 C CA . ASP A 1 104 ? -5.224 -1.563 -11.199 1.00 89.25 104 ASP A CA 1
ATOM 841 C C . ASP A 1 104 ? -6.745 -1.336 -11.188 1.00 89.25 104 ASP A C 1
ATOM 843 O O . ASP A 1 104 ? -7.543 -2.273 -11.253 1.00 89.25 104 ASP A O 1
ATOM 847 N N . ASP A 1 105 ? -7.168 -0.066 -11.192 1.00 83.81 105 ASP A N 1
ATOM 848 C CA . ASP A 1 105 ? -8.586 0.329 -11.157 1.00 83.81 105 ASP A CA 1
ATOM 849 C C . ASP A 1 105 ? -9.437 -0.343 -12.248 1.00 83.81 105 ASP A C 1
ATOM 851 O O . ASP A 1 105 ? -10.637 -0.561 -12.065 1.00 83.81 105 ASP A O 1
ATOM 855 N N . LYS A 1 106 ? -8.843 -0.620 -13.415 1.00 88.06 106 LYS A N 1
ATOM 856 C CA . LYS A 1 106 ? -9.533 -1.264 -14.540 1.00 88.06 106 LYS A CA 1
ATOM 857 C C . LYS A 1 106 ? -9.823 -2.728 -14.244 1.00 88.06 106 LYS A C 1
ATOM 859 O O . LYS A 1 106 ? -10.949 -3.163 -14.470 1.00 88.06 106 LYS A O 1
ATOM 864 N N . ASP A 1 107 ? -8.840 -3.438 -13.706 1.00 86.31 107 ASP A N 1
ATOM 865 C CA . ASP A 1 107 ? -8.940 -4.861 -13.393 1.00 86.31 107 ASP A CA 1
ATOM 866 C C . ASP A 1 107 ? -9.864 -5.073 -12.192 1.00 86.31 107 ASP A C 1
ATOM 868 O O . ASP A 1 107 ? -10.740 -5.937 -12.222 1.00 86.31 107 ASP A O 1
ATOM 872 N N . PHE A 1 108 ? -9.780 -4.189 -11.193 1.00 86.06 108 PHE A N 1
ATOM 873 C CA . PHE A 1 108 ? -10.694 -4.177 -10.052 1.00 86.06 108 PHE A CA 1
ATOM 874 C C . PHE A 1 108 ? -12.156 -3.950 -10.472 1.00 86.06 108 PHE A C 1
ATOM 876 O O . PHE A 1 108 ? -13.068 -4.628 -10.001 1.00 86.06 108 PHE A O 1
ATOM 883 N N . ARG A 1 109 ? -12.404 -3.009 -11.393 1.00 83.75 109 ARG A N 1
ATOM 884 C CA . ARG A 1 109 ? -13.758 -2.740 -11.911 1.00 83.75 109 ARG A CA 1
ATOM 885 C C . ARG A 1 109 ? -14.268 -3.819 -12.861 1.00 83.75 109 ARG A C 1
ATOM 887 O O . ARG A 1 109 ? -15.481 -3.954 -12.984 1.00 83.75 109 ARG A O 1
ATOM 894 N N . ALA A 1 110 ? -13.374 -4.520 -13.556 1.00 88.25 110 ALA A N 1
ATOM 895 C CA . ALA A 1 110 ? -13.730 -5.639 -14.425 1.00 88.25 110 ALA A CA 1
ATOM 896 C C . ALA A 1 110 ? -14.162 -6.881 -13.626 1.00 88.25 110 ALA A C 1
ATOM 898 O O . ALA A 1 110 ? -14.906 -7.707 -14.152 1.00 88.25 110 ALA A O 1
ATOM 899 N N . GLY A 1 111 ? -13.716 -6.999 -12.372 1.00 84.56 111 GLY A N 1
ATOM 900 C CA . GLY A 1 111 ? -14.221 -7.977 -11.410 1.00 84.56 111 GLY A CA 1
ATOM 901 C C . GLY A 1 111 ? -15.605 -7.623 -10.842 1.00 84.56 111 GLY A C 1
ATOM 902 O O . GLY A 1 111 ? -16.393 -6.898 -11.449 1.00 84.56 111 GLY A O 1
ATOM 903 N N . ASN A 1 112 ? -15.898 -8.121 -9.634 1.00 87.19 112 ASN A N 1
ATOM 904 C CA . ASN A 1 112 ? -17.164 -7.897 -8.922 1.00 87.19 112 ASN A CA 1
ATOM 905 C C . ASN A 1 112 ? -16.961 -7.033 -7.656 1.00 87.19 112 ASN A C 1
ATOM 907 O O . ASN A 1 112 ? -17.141 -7.522 -6.535 1.00 87.19 112 ASN A O 1
ATOM 911 N N . PRO A 1 113 ? -16.674 -5.723 -7.784 1.00 86.00 113 PRO A N 1
ATOM 912 C CA . PRO A 1 113 ? -16.364 -4.859 -6.637 1.00 86.00 113 PRO A CA 1
ATOM 913 C C . PRO A 1 113 ? -17.525 -4.741 -5.635 1.00 86.00 113 PRO A C 1
ATOM 915 O O . PRO A 1 113 ? -17.326 -4.496 -4.446 1.00 86.00 113 PRO A O 1
ATOM 918 N N . LEU A 1 114 ? -18.765 -4.937 -6.095 1.00 89.50 114 LEU A N 1
ATOM 919 C CA . LEU A 1 114 ? -19.949 -4.920 -5.234 1.00 89.50 114 LEU A CA 1
ATOM 920 C C . LEU A 1 114 ? -20.013 -6.129 -4.295 1.00 89.50 114 LEU A C 1
ATOM 922 O O . LEU A 1 114 ? -20.494 -6.000 -3.170 1.00 89.50 114 LEU A O 1
ATOM 926 N N . GLU A 1 115 ? -19.573 -7.302 -4.749 1.00 89.31 115 GLU A N 1
ATOM 927 C CA . GLU A 1 115 ? -19.569 -8.515 -3.927 1.00 89.31 115 GLU A CA 1
ATOM 928 C C . GLU A 1 115 ? -18.450 -8.450 -2.894 1.00 89.31 115 GLU A C 1
ATOM 930 O O . GLU A 1 115 ? -18.698 -8.690 -1.714 1.00 89.31 115 GLU A O 1
ATOM 935 N N . GLU A 1 116 ? -17.258 -8.020 -3.306 1.00 87.88 116 GLU A N 1
ATOM 936 C CA . GLU A 1 116 ? -16.130 -7.779 -2.402 1.00 87.88 116 GLU A CA 1
ATOM 937 C C . GLU A 1 116 ? -16.474 -6.726 -1.343 1.00 87.88 116 GLU A C 1
ATOM 939 O O . GLU A 1 116 ? -16.241 -6.942 -0.153 1.00 87.88 116 GLU A O 1
ATOM 944 N N . GLY A 1 117 ? -17.139 -5.636 -1.740 1.00 90.25 117 GLY A N 1
ATOM 945 C CA . GLY A 1 117 ? -17.630 -4.622 -0.808 1.00 90.25 117 GLY A CA 1
ATOM 946 C C . GLY A 1 117 ? -18.639 -5.173 0.206 1.00 90.25 117 GLY A C 1
ATOM 947 O O . GLY A 1 117 ? -18.577 -4.828 1.388 1.00 90.25 117 GLY A O 1
ATOM 948 N N . LYS A 1 118 ? -19.544 -6.069 -0.216 1.00 94.69 118 LYS A N 1
ATOM 949 C CA . LYS A 1 118 ? -20.478 -6.751 0.699 1.00 94.69 118 LYS A CA 1
ATOM 950 C C . LYS A 1 118 ? -19.747 -7.683 1.659 1.00 94.69 118 LYS A C 1
ATOM 952 O O . LYS A 1 118 ? -20.007 -7.609 2.855 1.00 94.69 118 LYS A O 1
ATOM 957 N N . ARG A 1 119 ? -18.808 -8.500 1.168 1.00 93.38 119 ARG A N 1
ATOM 958 C CA . ARG A 1 119 ? -17.985 -9.394 2.003 1.00 93.38 119 ARG A CA 1
ATOM 959 C C . ARG A 1 119 ? -17.190 -8.614 3.042 1.00 93.38 119 ARG A C 1
ATOM 961 O O . ARG A 1 119 ? -17.173 -8.982 4.216 1.00 93.38 119 ARG A O 1
ATOM 968 N N . PHE A 1 120 ? -16.587 -7.503 2.625 1.00 93.62 120 PHE A N 1
ATOM 969 C CA . PHE A 1 120 ? -15.879 -6.609 3.527 1.00 93.62 120 PHE A CA 1
ATOM 970 C C . PHE A 1 120 ? -16.829 -6.039 4.589 1.00 93.62 120 PHE A C 1
ATOM 972 O O . PHE A 1 120 ? -16.571 -6.198 5.781 1.00 93.62 120 PHE A O 1
ATOM 979 N N . ALA A 1 121 ? -17.976 -5.485 4.184 1.00 96.25 121 ALA A N 1
ATOM 980 C CA . ALA A 1 121 ? -18.970 -4.948 5.113 1.00 96.25 121 ALA A CA 1
ATOM 981 C C . ALA A 1 121 ? -19.514 -6.003 6.094 1.00 96.25 121 ALA A C 1
ATOM 983 O O . ALA A 1 121 ? -19.716 -5.699 7.267 1.00 96.25 121 ALA A O 1
ATOM 984 N N . GLU A 1 122 ? -19.748 -7.234 5.641 1.00 96.50 122 GLU A N 1
ATOM 985 C CA . GLU A 1 122 ? -20.168 -8.356 6.488 1.00 96.50 122 GLU A CA 1
ATOM 986 C C . GLU A 1 122 ? -19.094 -8.724 7.515 1.00 96.50 122 GLU A C 1
ATOM 988 O O . GLU A 1 122 ? -19.413 -8.887 8.693 1.00 96.50 122 GLU A O 1
ATOM 993 N N . SER A 1 123 ? -17.824 -8.797 7.105 1.00 95.38 123 SER A N 1
ATOM 994 C CA . SER A 1 123 ? -16.718 -9.114 8.017 1.00 95.38 123 SER A CA 1
ATOM 995 C C . SER A 1 123 ? -16.472 -8.013 9.054 1.00 95.38 123 SER A C 1
ATOM 997 O O . SER A 1 123 ? -16.288 -8.314 10.233 1.00 95.38 123 SER A O 1
ATOM 999 N N . GLU A 1 124 ? -16.546 -6.740 8.657 1.00 96.25 124 GLU A N 1
ATOM 1000 C CA . GLU A 1 124 ? -16.451 -5.608 9.584 1.00 96.25 124 GLU A CA 1
ATOM 1001 C C . GLU A 1 124 ? -17.646 -5.569 10.545 1.00 96.25 124 GLU A C 1
ATOM 1003 O O . GLU A 1 124 ? -17.464 -5.407 11.752 1.00 96.25 124 GLU A O 1
ATOM 1008 N N . ARG A 1 125 ? -18.869 -5.822 10.057 1.00 96.62 125 ARG A N 1
ATOM 1009 C CA . ARG A 1 125 ? -20.053 -5.969 10.924 1.00 96.62 125 ARG A CA 1
ATOM 1010 C C . ARG A 1 125 ? -19.899 -7.119 11.915 1.00 96.62 125 ARG A C 1
ATOM 1012 O O . ARG A 1 125 ? -20.283 -6.966 13.070 1.00 96.62 125 ARG A O 1
ATOM 1019 N N . ALA A 1 126 ? -19.329 -8.247 11.493 1.00 96.25 126 ALA A N 1
ATOM 1020 C CA . ALA A 1 126 ? -19.080 -9.381 12.376 1.00 96.25 126 ALA A CA 1
ATOM 1021 C C . ALA A 1 126 ? -18.083 -9.019 13.489 1.00 96.25 126 ALA A C 1
ATOM 1023 O O . ALA A 1 126 ? -18.370 -9.272 14.659 1.00 96.25 126 ALA A O 1
ATOM 1024 N N . LYS A 1 127 ? -16.967 -8.356 13.155 1.00 96.19 127 LYS A N 1
ATOM 1025 C CA . LYS A 1 127 ? -15.991 -7.869 14.147 1.00 96.19 127 LYS A CA 1
ATOM 1026 C C . LYS A 1 127 ? -16.627 -6.902 15.148 1.00 96.19 127 LYS A C 1
ATOM 1028 O O . LYS A 1 127 ? -16.425 -7.059 16.348 1.00 96.19 127 LYS A O 1
ATOM 1033 N N . LEU A 1 128 ? -17.434 -5.951 14.669 1.00 95.69 128 LEU A N 1
ATOM 1034 C CA . LEU A 1 128 ? -18.153 -5.014 15.538 1.00 95.69 128 LEU A CA 1
ATOM 1035 C C . LEU A 1 128 ? -19.146 -5.736 16.453 1.00 95.69 128 LEU A C 1
ATOM 1037 O O . LEU A 1 128 ? -19.155 -5.490 17.651 1.00 95.69 128 LEU A O 1
ATOM 1041 N N . SER A 1 129 ? -19.913 -6.694 15.925 1.00 95.50 129 SER A N 1
ATOM 1042 C CA . SER A 1 129 ? -20.856 -7.466 16.744 1.00 95.50 129 SER A CA 1
ATOM 1043 C C . SER A 1 129 ? -20.164 -8.272 17.847 1.00 95.50 129 SER A C 1
ATOM 1045 O O . SER A 1 129 ? -20.704 -8.408 18.942 1.00 95.50 129 SER A O 1
ATOM 1047 N N . GLN A 1 130 ? -18.958 -8.788 17.582 1.00 95.88 130 GLN A N 1
ATOM 1048 C CA . GLN A 1 130 ? -18.153 -9.477 18.589 1.00 95.88 130 GLN A CA 1
ATOM 1049 C C . GLN A 1 130 ? -17.675 -8.497 19.660 1.00 95.88 130 GLN A C 1
ATOM 1051 O O . GLN A 1 130 ? -17.811 -8.795 20.843 1.00 95.88 130 GLN A O 1
ATOM 1056 N N . ALA A 1 131 ? -17.181 -7.322 19.262 1.00 96.06 131 ALA A N 1
ATOM 1057 C CA . ALA A 1 131 ? -16.779 -6.276 20.199 1.00 96.06 131 ALA A CA 1
ATOM 1058 C C . ALA A 1 131 ? -17.946 -5.835 21.102 1.00 96.06 131 ALA A C 1
ATOM 1060 O O . ALA A 1 131 ? -17.786 -5.812 22.318 1.00 96.06 131 ALA A O 1
ATOM 1061 N N . ASP A 1 132 ? -19.143 -5.620 20.546 1.00 96.81 132 ASP A N 1
ATOM 1062 C CA . ASP A 1 132 ? -20.335 -5.244 21.320 1.00 96.81 132 ASP A CA 1
ATOM 1063 C C . ASP A 1 132 ? -20.710 -6.300 22.378 1.00 96.81 132 ASP A C 1
ATOM 1065 O O . ASP A 1 132 ? -21.154 -5.973 23.485 1.00 96.81 132 ASP A O 1
ATOM 1069 N N . VAL A 1 133 ? -20.555 -7.589 22.049 1.00 96.81 133 VAL A N 1
ATOM 1070 C CA . VAL A 1 133 ? -20.784 -8.686 23.002 1.00 96.81 133 VAL A CA 1
ATOM 1071 C C . VAL A 1 133 ? -19.733 -8.663 24.108 1.00 96.81 133 VAL A C 1
ATOM 1073 O O . VAL A 1 133 ? -20.111 -8.738 25.278 1.00 96.81 133 VAL A O 1
ATOM 1076 N N . MET A 1 134 ? -18.455 -8.497 23.759 1.00 95.31 134 MET A N 1
ATOM 1077 C CA . MET A 1 134 ? -17.365 -8.403 24.735 1.00 95.31 134 MET A CA 1
ATOM 1078 C C . MET A 1 134 ? -17.558 -7.205 25.673 1.00 95.31 134 MET A C 1
ATOM 1080 O O . MET A 1 134 ? -17.519 -7.372 26.890 1.00 95.31 134 MET A O 1
ATOM 1084 N N . ASP A 1 135 ? -17.893 -6.028 25.143 1.00 95.75 135 ASP A N 1
ATOM 1085 C CA . ASP A 1 135 ? -18.161 -4.820 25.934 1.00 95.75 135 ASP A CA 1
ATOM 1086 C C . ASP A 1 135 ? -19.344 -5.023 26.893 1.00 95.75 135 ASP A C 1
ATOM 1088 O O . ASP A 1 135 ? -19.324 -4.609 28.060 1.00 95.75 135 ASP A O 1
ATOM 1092 N N . LYS A 1 136 ? -20.389 -5.717 26.427 1.00 96.31 136 LYS A N 1
ATOM 1093 C CA . LYS A 1 136 ? -21.557 -6.064 27.244 1.00 96.31 136 LYS A CA 1
ATOM 1094 C C . LYS A 1 136 ? -21.211 -7.051 28.358 1.00 96.31 136 LYS A C 1
ATOM 1096 O O . LYS A 1 136 ? -21.785 -6.951 29.449 1.00 96.31 136 LYS A O 1
ATOM 1101 N N . GLU A 1 137 ? -20.335 -8.013 28.095 1.00 95.31 137 GLU A N 1
ATOM 1102 C CA . GLU A 1 137 ? -19.841 -8.964 29.093 1.00 95.31 137 GLU A CA 1
ATOM 1103 C C . GLU A 1 137 ? -18.961 -8.263 30.126 1.00 95.31 137 GLU A C 1
ATOM 1105 O O . GLU A 1 137 ? -19.264 -8.339 31.319 1.00 95.31 137 GLU A O 1
ATOM 1110 N N . GLU A 1 138 ? -17.999 -7.449 29.693 1.00 94.69 138 GLU A N 1
ATOM 1111 C CA . GLU A 1 138 ? -17.169 -6.641 30.588 1.00 94.69 138 GLU A CA 1
ATOM 1112 C C . GLU A 1 138 ? -18.005 -5.719 31.482 1.00 94.69 138 GLU A C 1
ATOM 1114 O O . GLU A 1 138 ? -17.749 -5.595 32.682 1.00 94.69 138 GLU A O 1
ATOM 1119 N N . ALA A 1 139 ? -19.034 -5.070 30.929 1.00 93.88 139 ALA A N 1
ATOM 1120 C CA . ALA A 1 139 ? -19.924 -4.210 31.702 1.00 93.88 139 ALA A CA 1
ATOM 1121 C C . ALA A 1 139 ? -20.720 -5.003 32.754 1.00 93.88 139 ALA A C 1
ATOM 1123 O O . ALA A 1 139 ? -20.920 -4.528 33.880 1.00 93.88 139 ALA A O 1
ATOM 1124 N N . LYS A 1 140 ? -21.173 -6.218 32.420 1.00 95.38 140 LYS A N 1
ATOM 1125 C CA . LYS A 1 140 ? -21.849 -7.110 33.376 1.00 95.38 140 LYS A CA 1
ATOM 1126 C C . LYS A 1 140 ? -20.895 -7.592 34.458 1.00 95.38 140 LYS A C 1
ATOM 1128 O O . LYS A 1 140 ? -21.291 -7.607 35.625 1.00 95.38 140 LYS A O 1
ATOM 1133 N N . ASP A 1 141 ? -19.668 -7.937 34.100 1.00 93.31 141 ASP A N 1
ATOM 1134 C CA . ASP A 1 141 ? -18.674 -8.435 35.044 1.00 93.31 141 ASP A CA 1
ATOM 1135 C C . ASP A 1 141 ? -18.199 -7.330 35.983 1.00 93.31 141 ASP A C 1
ATOM 1137 O O . ASP A 1 141 ? -18.232 -7.529 37.197 1.00 93.31 141 ASP A O 1
ATOM 1141 N N . LYS A 1 142 ? -17.964 -6.109 35.484 1.00 95.50 142 LYS A N 1
ATOM 1142 C CA . LYS A 1 142 ? -17.724 -4.921 36.326 1.00 95.50 142 LYS A CA 1
ATOM 1143 C C . LYS A 1 142 ? -18.882 -4.676 37.301 1.00 95.50 142 LYS A C 1
ATOM 1145 O O . LYS A 1 142 ? -18.656 -4.374 38.473 1.00 95.50 142 LYS A O 1
ATOM 1150 N N . LYS A 1 143 ? -20.140 -4.835 36.864 1.00 92.94 143 LYS A N 1
ATOM 1151 C CA . LYS A 1 143 ? -21.316 -4.720 37.753 1.00 92.94 143 LYS A CA 1
ATOM 1152 C C . LYS A 1 143 ? -21.369 -5.843 38.796 1.00 92.94 143 LYS A C 1
ATOM 1154 O O . LYS A 1 143 ? -21.669 -5.571 39.959 1.00 92.94 143 LYS A O 1
ATOM 1159 N N . ARG A 1 144 ? -21.089 -7.091 38.411 1.00 93.06 144 ARG A N 1
ATOM 1160 C CA . ARG A 1 144 ? -21.055 -8.253 39.320 1.00 93.06 144 ARG A CA 1
ATOM 1161 C C . ARG A 1 144 ? -19.929 -8.133 40.343 1.00 93.06 144 ARG A C 1
ATOM 1163 O O . ARG A 1 144 ? -20.167 -8.384 41.521 1.00 93.06 144 ARG A O 1
ATOM 1170 N N . GLU A 1 145 ? -18.752 -7.684 39.924 1.00 91.94 145 GLU A N 1
ATOM 1171 C CA . GLU A 1 145 ? -17.600 -7.452 40.793 1.00 91.94 145 GLU A CA 1
ATOM 1172 C C . GLU A 1 145 ? -17.868 -6.311 41.780 1.00 91.94 145 GLU A C 1
ATOM 1174 O O . GLU A 1 145 ? -17.673 -6.492 42.981 1.00 91.94 145 GLU A O 1
ATOM 1179 N N . LYS A 1 146 ? -18.431 -5.179 41.323 1.00 92.12 146 LYS A N 1
ATOM 1180 C CA . LYS A 1 146 ? -18.875 -4.092 42.218 1.00 92.12 146 LYS A CA 1
ATOM 1181 C C . LYS A 1 146 ? -19.880 -4.595 43.261 1.00 92.12 146 LYS A C 1
ATOM 1183 O O . LYS A 1 146 ? -19.737 -4.283 44.443 1.00 92.12 146 LYS A O 1
ATOM 1188 N N . LYS A 1 147 ? -20.862 -5.414 42.855 1.00 91.44 147 LYS A N 1
ATOM 1189 C CA . LYS A 1 147 ? -21.833 -6.033 43.779 1.00 91.44 147 LYS A CA 1
ATOM 1190 C C . LYS A 1 147 ? -21.165 -6.982 44.775 1.00 91.44 147 LYS A C 1
ATOM 1192 O O . LYS A 1 147 ? -21.458 -6.908 45.965 1.00 91.44 147 LYS A O 1
ATOM 1197 N N . ARG A 1 148 ? -20.254 -7.845 44.317 1.00 88.56 148 ARG A N 1
ATOM 1198 C CA . ARG A 1 148 ? -19.513 -8.776 45.180 1.00 88.56 148 ARG A CA 1
ATOM 1199 C C . ARG A 1 148 ? -18.636 -8.027 46.185 1.00 88.56 148 ARG A C 1
ATOM 1201 O O . ARG A 1 148 ? -18.706 -8.326 47.371 1.00 88.56 148 ARG A O 1
ATOM 1208 N N . LYS A 1 149 ? -17.901 -7.007 45.739 1.00 89.69 149 LYS A N 1
ATOM 1209 C CA . LYS A 1 149 ? -17.070 -6.150 46.595 1.00 89.69 149 LYS A CA 1
ATOM 1210 C C . LYS A 1 149 ? -17.900 -5.391 47.631 1.00 89.69 149 LYS A C 1
ATOM 121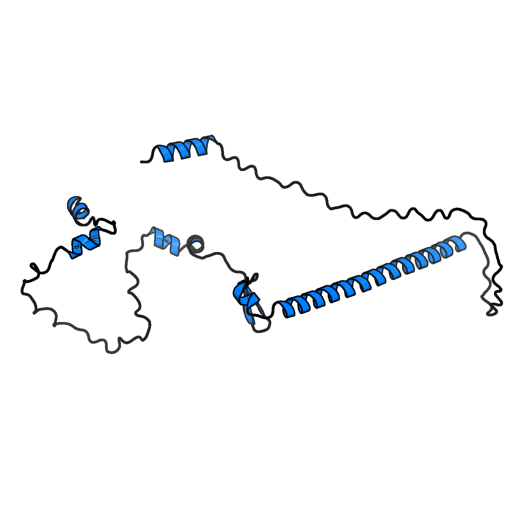2 O O . LYS A 1 149 ? -17.481 -5.284 48.779 1.00 89.69 149 LYS A O 1
ATOM 1217 N N . ARG A 1 150 ? -19.085 -4.891 47.255 1.00 85.81 150 ARG A N 1
ATOM 1218 C CA . ARG A 1 150 ? -20.024 -4.264 48.199 1.00 85.81 150 ARG A CA 1
ATOM 1219 C C . ARG A 1 150 ? -20.493 -5.263 49.259 1.00 85.81 150 ARG A C 1
ATOM 1221 O O . ARG A 1 150 ? -20.387 -4.961 50.441 1.00 85.81 150 ARG A O 1
ATOM 1228 N N . LYS A 1 151 ? -20.904 -6.466 48.844 1.00 86.31 151 LYS A N 1
ATOM 1229 C CA . LYS A 1 151 ? -21.334 -7.539 49.755 1.00 86.31 151 LYS A CA 1
ATOM 1230 C C . LYS A 1 151 ? -20.214 -8.002 50.698 1.00 86.31 151 LYS A C 1
ATOM 1232 O O . LYS A 1 151 ? -20.469 -8.223 51.874 1.00 86.31 151 LYS A O 1
ATOM 1237 N N . GLU A 1 152 ? -18.980 -8.138 50.211 1.00 83.19 152 GLU A N 1
ATOM 1238 C CA . GLU A 1 152 ? -17.816 -8.497 51.040 1.00 83.19 152 GLU A CA 1
ATOM 1239 C C . GLU A 1 152 ? -17.444 -7.374 52.022 1.00 83.19 152 GLU A C 1
ATOM 1241 O O . GLU A 1 152 ? -17.159 -7.656 53.185 1.00 83.19 152 GLU A O 1
ATOM 1246 N N . ARG A 1 153 ? -17.513 -6.103 51.597 1.00 80.75 153 ARG A N 1
ATOM 1247 C CA . ARG A 1 153 ? -17.286 -4.950 52.482 1.00 80.75 153 ARG A CA 1
ATOM 1248 C C . ARG A 1 153 ? -18.347 -4.858 53.576 1.00 80.75 153 ARG A C 1
ATOM 1250 O O . ARG A 1 153 ? -17.991 -4.634 54.723 1.00 80.75 153 ARG A O 1
ATOM 1257 N N . GLU A 1 154 ? -19.621 -5.044 53.240 1.00 78.00 154 GLU A N 1
ATOM 1258 C CA . GLU A 1 154 ? -20.719 -5.066 54.216 1.00 78.00 154 GLU A CA 1
ATOM 1259 C C . GLU A 1 154 ? -20.587 -6.251 55.183 1.00 78.00 154 GLU A C 1
ATOM 1261 O O . GLU A 1 154 ? -20.815 -6.080 56.376 1.00 78.00 154 GLU A O 1
ATOM 1266 N N . LYS A 1 155 ? -20.129 -7.419 54.708 1.00 77.75 155 LYS A N 1
ATOM 1267 C CA . LYS A 1 155 ? -19.857 -8.577 55.570 1.00 77.75 155 LYS A CA 1
ATOM 1268 C C . LYS A 1 155 ? -18.703 -8.321 56.548 1.00 77.75 155 LYS A C 1
ATOM 1270 O O . LYS A 1 155 ? -18.874 -8.573 57.729 1.00 77.75 155 LYS A O 1
ATOM 1275 N N . MET A 1 156 ? -17.575 -7.771 56.089 1.00 65.38 156 MET A N 1
ATOM 1276 C CA . MET A 1 156 ? -16.440 -7.434 56.966 1.00 65.38 156 MET A CA 1
ATOM 1277 C C . MET A 1 156 ? -16.781 -6.324 57.972 1.00 65.38 156 MET A C 1
ATOM 1279 O O . MET A 1 156 ? -16.380 -6.399 59.125 1.00 65.38 156 MET A O 1
ATOM 1283 N N . ASN A 1 157 ? -17.547 -5.309 57.558 1.00 64.31 157 ASN A N 1
ATOM 1284 C C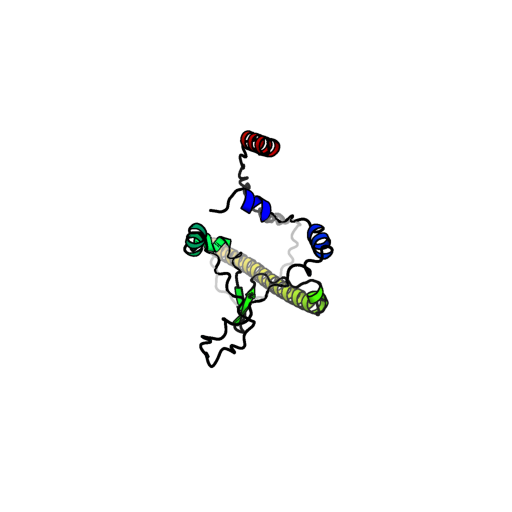A . ASN A 1 157 ? -17.925 -4.193 58.434 1.00 64.31 157 ASN A CA 1
ATOM 1285 C C . ASN A 1 157 ? -19.060 -4.566 59.410 1.00 64.31 157 ASN A C 1
ATOM 1287 O O . ASN A 1 157 ? -19.151 -4.003 60.496 1.00 64.31 157 ASN A O 1
ATOM 1291 N N . GLY A 1 158 ? -19.924 -5.515 59.034 1.00 56.16 158 GLY A N 1
ATOM 1292 C CA . GLY A 1 158 ? -20.946 -6.099 59.908 1.00 56.16 158 GLY A CA 1
ATOM 1293 C C . GLY A 1 158 ? -20.398 -7.121 60.909 1.00 56.16 158 GLY A C 1
ATOM 1294 O O . GLY A 1 158 ? -21.097 -7.479 61.849 1.00 56.16 158 GLY A O 1
ATOM 1295 N N . GLU A 1 159 ? -19.154 -7.575 60.737 1.00 51.00 159 GLU A N 1
ATOM 1296 C CA . GLU A 1 159 ? -18.477 -8.494 61.663 1.00 51.00 159 GLU A CA 1
ATOM 1297 C C . GLU A 1 159 ? -17.678 -7.743 62.753 1.00 51.00 159 GLU A C 1
ATOM 1299 O O . GLU A 1 159 ? -17.348 -8.325 63.783 1.00 51.00 159 GLU A O 1
ATOM 1304 N N . GLU A 1 160 ? -17.441 -6.433 62.587 1.00 45.62 160 GLU A N 1
ATOM 1305 C CA . GLU A 1 160 ? -16.743 -5.577 63.567 1.00 45.62 160 GLU A CA 1
ATOM 1306 C C . GLU A 1 160 ? -17.699 -4.772 64.480 1.00 45.62 160 GLU A C 1
ATOM 1308 O O . GLU A 1 160 ? -17.278 -4.219 65.496 1.00 45.62 160 GLU A O 1
ATOM 1313 N N . VAL A 1 161 ? -19.010 -4.756 64.196 1.00 46.19 161 VAL A N 1
ATOM 1314 C CA . VAL A 1 161 ? -20.036 -4.161 65.075 1.00 46.19 161 VAL A CA 1
ATOM 1315 C C . VAL A 1 161 ? -21.137 -5.194 65.313 1.00 46.19 161 VAL A C 1
ATOM 1317 O O . VAL A 1 161 ? -21.962 -5.458 64.446 1.00 46.19 161 VAL A O 1
ATOM 1320 N N . GLY A 1 162 ? -21.090 -5.833 66.484 1.00 46.56 162 GLY A N 1
ATOM 1321 C CA . GLY A 1 162 ? -21.791 -7.080 66.790 1.00 46.56 162 GLY A CA 1
ATOM 1322 C C . GLY A 1 162 ? -23.288 -7.126 66.467 1.00 46.56 162 GLY A C 1
ATOM 1323 O O . GLY A 1 162 ? -24.071 -6.313 66.949 1.00 46.56 162 GLY A O 1
ATOM 1324 N N . ALA A 1 163 ? -23.694 -8.173 65.749 1.00 41.34 163 ALA A N 1
ATOM 1325 C CA . ALA A 1 163 ? -25.072 -8.646 65.717 1.00 41.34 163 ALA A CA 1
ATOM 1326 C C . ALA A 1 163 ? -25.098 -10.168 65.508 1.00 41.34 163 ALA A C 1
ATOM 1328 O O . ALA A 1 163 ? -24.651 -10.697 64.493 1.00 41.34 163 ALA A O 1
ATOM 1329 N N . THR A 1 164 ? -25.624 -10.880 66.500 1.00 41.75 164 THR A N 1
ATOM 1330 C CA . THR A 1 164 ? -25.937 -12.310 66.457 1.00 41.75 164 THR A CA 1
ATOM 1331 C C . THR A 1 164 ? -26.945 -12.603 65.340 1.00 41.75 164 THR A C 1
ATOM 1333 O O . THR A 1 164 ? -28.122 -12.274 65.480 1.00 41.75 164 THR A O 1
ATOM 1336 N N . LEU A 1 165 ? -26.514 -13.238 64.249 1.00 45.62 165 LEU A N 1
ATOM 1337 C CA . LEU A 1 165 ? -27.407 -13.790 63.226 1.00 45.62 165 LEU A CA 1
ATOM 1338 C C . LEU A 1 165 ? -27.677 -15.265 63.538 1.00 45.62 165 LEU A C 1
ATOM 1340 O O . LEU A 1 165 ? -26.828 -16.133 63.337 1.00 45.62 165 LEU A O 1
ATOM 1344 N N . ALA A 1 166 ? -28.871 -15.520 64.072 1.00 39.94 166 ALA A N 1
ATOM 1345 C CA . ALA A 1 166 ? -29.468 -16.846 64.134 1.00 39.94 166 ALA A CA 1
ATOM 1346 C C . ALA A 1 166 ? -29.709 -17.388 62.709 1.00 39.94 166 ALA A C 1
ATOM 1348 O O . ALA A 1 166 ? -29.915 -16.622 61.769 1.00 39.94 166 ALA A O 1
ATOM 1349 N N . ALA A 1 167 ? -29.642 -18.714 62.563 1.00 43.53 167 ALA A N 1
ATOM 1350 C CA . ALA A 1 167 ? -29.757 -19.442 61.300 1.00 43.53 167 ALA A CA 1
ATOM 1351 C C . ALA A 1 167 ? -31.049 -19.110 60.515 1.00 43.53 167 ALA A C 1
ATOM 1353 O O . ALA A 1 167 ? -32.086 -18.880 61.143 1.00 43.53 167 ALA A O 1
ATOM 1354 N N . PRO A 1 168 ? -31.025 -19.116 59.165 1.00 45.53 168 PRO A N 1
ATOM 1355 C CA . PRO A 1 168 ? -32.217 -18.840 58.371 1.00 45.53 168 PRO A CA 1
ATOM 1356 C C . PRO A 1 168 ? -33.229 -19.979 58.536 1.00 45.53 168 PRO A C 1
ATOM 1358 O O . PRO A 1 168 ? -32.890 -21.153 58.386 1.00 45.53 168 PRO A O 1
ATOM 1361 N N . SER A 1 169 ? -34.460 -19.615 58.882 1.00 42.69 169 SER A N 1
ATOM 1362 C CA . SER A 1 169 ? -35.635 -20.486 58.840 1.00 42.69 169 SER A CA 1
ATOM 1363 C C . SER A 1 169 ? -36.389 -20.184 57.545 1.00 42.69 169 SER A C 1
ATOM 1365 O O . SER A 1 169 ? -36.649 -19.023 57.249 1.00 42.69 169 SER A O 1
ATOM 1367 N N . ASP A 1 170 ? -36.683 -21.229 56.769 1.00 46.12 170 ASP A N 1
ATOM 1368 C CA . ASP A 1 170 ? -37.395 -21.181 55.486 1.00 46.12 170 ASP A CA 1
ATOM 1369 C C . ASP A 1 170 ? -38.903 -20.907 55.679 1.00 46.12 170 ASP A C 1
ATOM 1371 O O . ASP A 1 170 ? -39.715 -21.827 55.580 1.00 46.12 170 ASP A O 1
ATOM 1375 N N . ASP A 1 171 ? -39.298 -19.664 55.969 1.00 48.09 171 ASP A N 1
ATOM 1376 C CA . ASP A 1 171 ? -40.709 -19.241 55.896 1.00 48.09 171 ASP A CA 1
ATOM 1377 C C . ASP A 1 171 ? -40.828 -17.740 55.562 1.00 48.09 171 ASP A C 1
ATOM 1379 O O . ASP A 1 171 ? -41.102 -16.895 56.415 1.00 48.09 171 ASP A O 1
ATOM 1383 N N . ASP A 1 172 ? -40.564 -17.383 54.301 1.00 42.31 172 ASP A N 1
ATOM 1384 C CA . ASP A 1 172 ? -40.620 -15.997 53.818 1.00 42.31 172 ASP A CA 1
ATOM 1385 C C . ASP A 1 172 ? -42.054 -15.584 53.425 1.00 42.31 172 ASP A C 1
ATOM 1387 O O . ASP A 1 172 ? -42.411 -15.478 52.249 1.00 42.31 172 ASP A O 1
ATOM 1391 N N . GLY A 1 173 ? -42.879 -15.285 54.430 1.00 54.12 173 GLY A N 1
ATOM 1392 C CA . GLY A 1 173 ? -44.135 -14.531 54.300 1.00 54.12 173 GLY A CA 1
ATOM 1393 C C . GLY A 1 173 ? -43.912 -13.017 54.155 1.00 54.12 173 GLY A C 1
ATOM 1394 O O . GLY A 1 173 ? -44.437 -12.234 54.945 1.00 54.12 173 GLY A O 1
ATOM 1395 N N . TYR A 1 174 ? -43.094 -12.587 53.190 1.00 48.19 174 TYR A N 1
ATOM 1396 C CA . TYR A 1 174 ? -42.711 -11.177 53.036 1.00 48.19 174 TYR A CA 1
ATOM 1397 C C . TYR A 1 174 ? -43.776 -10.371 52.266 1.00 48.19 174 TYR A C 1
ATOM 1399 O O . TYR A 1 174 ? -43.742 -10.278 51.038 1.00 48.19 174 TYR A O 1
ATOM 1407 N N . GLU A 1 175 ? -44.719 -9.752 52.980 1.00 59.50 175 GLU A N 1
ATOM 1408 C CA . GLU A 1 175 ? -45.511 -8.640 52.438 1.00 59.50 175 GLU A CA 1
ATOM 1409 C C . GLU A 1 175 ? -44.652 -7.369 52.439 1.00 59.50 175 GLU A C 1
ATOM 1411 O O . GLU A 1 175 ? -44.239 -6.876 53.487 1.00 59.50 175 GLU A O 1
ATOM 1416 N N . SER A 1 176 ? -44.348 -6.853 51.245 1.00 56.22 176 SER A N 1
ATOM 1417 C CA . SER A 1 176 ? -43.536 -5.649 51.053 1.00 56.22 176 SER A CA 1
ATOM 1418 C C . SER A 1 176 ? -44.261 -4.422 51.634 1.00 56.22 176 SER A C 1
ATOM 1420 O O . SER A 1 176 ? -45.318 -4.064 51.110 1.00 56.22 176 SER A O 1
ATOM 1422 N N . PRO A 1 177 ? -43.737 -3.751 52.678 1.00 59.88 177 PRO A N 1
ATOM 1423 C CA . PRO A 1 177 ? -44.379 -2.562 53.224 1.00 59.88 177 PRO A CA 1
ATOM 1424 C C . PRO A 1 177 ? -44.291 -1.394 52.233 1.00 59.88 177 PRO A C 1
ATOM 1426 O O . PRO A 1 177 ? -43.220 -1.088 51.704 1.00 59.88 177 PRO A O 1
ATOM 1429 N N . ASP A 1 178 ? -45.430 -0.743 51.997 1.00 53.22 178 ASP A N 1
ATOM 1430 C CA . ASP A 1 178 ? -45.572 0.431 51.134 1.00 53.22 178 ASP A CA 1
ATOM 1431 C C . ASP A 1 178 ? -44.991 1.667 51.842 1.00 53.22 178 ASP A C 1
ATOM 1433 O O . ASP A 1 178 ? -45.665 2.375 52.594 1.00 53.22 178 ASP A O 1
ATOM 1437 N N . ILE A 1 179 ? -43.682 1.870 51.690 1.00 48.91 179 ILE A N 1
ATOM 1438 C CA . ILE A 1 179 ? -42.968 3.022 52.240 1.00 48.91 179 ILE A CA 1
ATOM 1439 C C . ILE A 1 179 ? -42.904 4.087 51.147 1.00 48.91 179 ILE A C 1
ATOM 1441 O O . ILE A 1 179 ? -42.062 4.031 50.250 1.00 48.91 179 ILE A O 1
ATOM 1445 N N . VAL A 1 180 ? -43.775 5.090 51.245 1.00 57.19 180 VAL A N 1
ATOM 1446 C CA . VAL A 1 180 ? -43.678 6.316 50.447 1.00 57.19 180 VAL A CA 1
ATOM 1447 C C . VAL A 1 180 ? -42.449 7.094 50.924 1.00 57.19 180 VAL A C 1
ATOM 1449 O O . VAL A 1 180 ? -42.492 7.787 51.942 1.00 57.19 180 VAL A O 1
ATOM 1452 N N . LEU A 1 181 ? -41.327 6.941 50.215 1.00 56.59 181 LEU A N 1
ATOM 1453 C CA . LEU A 1 181 ? -40.128 7.746 50.438 1.00 56.59 181 LEU A CA 1
ATOM 1454 C C . LEU A 1 181 ? -40.422 9.209 50.052 1.00 56.59 181 LEU A C 1
ATOM 1456 O O . LEU A 1 181 ? -40.845 9.453 48.920 1.00 56.59 181 LEU A O 1
ATOM 1460 N N . PRO A 1 182 ? -40.190 10.193 50.942 1.00 52.53 182 PRO A N 1
ATOM 1461 C CA . PRO A 1 182 ? -40.182 11.593 50.545 1.00 52.53 182 PRO A CA 1
ATOM 1462 C C . PRO A 1 182 ? -38.995 11.841 49.609 1.00 52.53 182 PRO A C 1
ATOM 1464 O O . PRO A 1 182 ? -37.902 11.327 49.841 1.00 52.53 182 PRO A O 1
ATOM 1467 N N . ASP A 1 183 ? -39.251 12.615 48.558 1.00 55.22 183 ASP A N 1
ATOM 1468 C CA . ASP A 1 183 ? -38.366 12.947 47.439 1.00 55.22 183 ASP A CA 1
ATOM 1469 C C . ASP A 1 183 ? -37.049 13.586 47.934 1.00 55.22 183 ASP A C 1
ATOM 1471 O O . ASP A 1 183 ? -36.921 14.805 48.062 1.00 55.22 183 ASP A O 1
ATOM 1475 N N . LEU A 1 184 ? -36.071 12.752 48.302 1.00 51.22 184 LEU A N 1
ATOM 1476 C CA . LEU A 1 184 ? -34.684 13.178 48.433 1.00 51.22 184 LEU A CA 1
ATOM 1477 C C . LEU A 1 184 ? -34.086 13.191 47.024 1.00 51.22 184 LEU A C 1
ATOM 1479 O O . LEU A 1 184 ? -34.167 12.164 46.345 1.00 51.22 184 LEU A O 1
ATOM 1483 N N . PRO A 1 185 ? -33.445 14.291 46.583 1.00 46.97 185 PRO A N 1
ATOM 1484 C CA . PRO A 1 185 ? -32.684 14.257 45.348 1.00 46.97 185 PRO A CA 1
ATOM 1485 C C . PRO A 1 185 ? -31.594 13.197 45.505 1.00 46.97 185 PRO A C 1
ATOM 1487 O O . PRO A 1 185 ? -30.714 13.302 46.360 1.00 46.97 185 PRO A O 1
ATOM 1490 N N . SER A 1 186 ? -31.721 12.141 44.707 1.00 45.50 186 SER A N 1
ATOM 1491 C CA . SER A 1 186 ? -30.725 11.099 44.533 1.00 45.50 186 SER A CA 1
ATOM 1492 C C . SER A 1 186 ? -29.421 11.766 44.101 1.00 45.50 186 SER A C 1
ATOM 1494 O O . SER A 1 186 ? -29.284 12.178 42.953 1.00 45.50 186 SER A O 1
ATOM 1496 N N . ASP A 1 187 ? -28.480 11.906 45.033 1.00 48.97 187 ASP A N 1
ATOM 1497 C CA . ASP A 1 187 ? -27.096 12.319 44.787 1.00 48.97 187 ASP A CA 1
ATOM 1498 C C . ASP A 1 187 ? -26.354 11.173 44.073 1.00 48.97 187 ASP A C 1
ATOM 1500 O O . ASP A 1 187 ? -25.507 10.489 44.640 1.00 48.97 187 ASP A O 1
ATOM 1504 N N . ASP A 1 188 ? -26.786 10.883 42.844 1.00 47.59 188 ASP A N 1
ATOM 1505 C CA . ASP A 1 188 ? -26.298 9.790 41.992 1.00 47.59 188 ASP A CA 1
ATOM 1506 C C . ASP A 1 188 ? -26.139 10.272 40.532 1.00 47.59 188 ASP A C 1
ATOM 1508 O O . ASP A 1 188 ? -26.295 9.517 39.577 1.00 47.59 188 ASP A O 1
ATOM 1512 N N . GLU A 1 189 ? -25.820 11.560 40.346 1.00 51.75 189 GLU A N 1
ATOM 1513 C CA . GLU A 1 189 ? -25.507 12.160 39.037 1.00 51.75 189 GLU A CA 1
ATOM 1514 C C . GLU A 1 189 ? -24.146 12.868 39.015 1.00 51.75 189 GLU A C 1
ATOM 1516 O O . GLU A 1 189 ? -23.974 13.962 38.476 1.00 51.75 189 GLU A O 1
ATOM 1521 N N . GLN A 1 190 ? -23.121 12.222 39.564 1.00 47.06 190 GLN A N 1
ATOM 1522 C CA . GLN A 1 190 ? -21.754 12.578 39.195 1.00 47.06 190 GLN A CA 1
ATOM 1523 C C . GLN A 1 190 ? -20.914 11.321 38.990 1.00 47.06 190 GLN A C 1
ATOM 1525 O O . GLN A 1 190 ? -19.922 11.074 39.674 1.00 47.06 190 GLN A O 1
ATOM 1530 N N . GLU A 1 191 ? -21.315 10.512 38.001 1.00 48.59 191 GLU A N 1
ATOM 1531 C CA . GLU A 1 191 ? -20.336 9.692 37.293 1.00 48.59 191 GLU A CA 1
ATOM 1532 C C . GLU A 1 191 ? -19.311 10.654 36.671 1.00 48.59 191 GLU A C 1
ATOM 1534 O O . GLU A 1 191 ? -19.692 11.508 35.866 1.00 48.59 191 GLU A O 1
ATOM 1539 N N . PRO A 1 192 ? -18.014 10.578 37.022 1.00 51.22 192 PRO A N 1
ATOM 1540 C CA . PRO A 1 192 ? -17.017 11.276 36.237 1.00 51.22 192 PRO A CA 1
ATOM 1541 C C . PRO A 1 192 ? -17.035 10.635 34.849 1.00 51.22 192 PRO A C 1
ATOM 1543 O O . PRO A 1 192 ? -16.646 9.474 34.699 1.00 51.22 192 PRO A O 1
ATOM 1546 N N . GLU A 1 193 ? -17.506 11.376 33.845 1.00 47.31 193 GLU A N 1
ATOM 1547 C CA . GLU A 1 193 ? -17.311 11.017 32.446 1.00 47.31 193 GLU A CA 1
ATOM 1548 C C . GLU A 1 193 ? -15.821 10.717 32.259 1.00 47.31 193 GLU A C 1
ATOM 1550 O O . GLU A 1 193 ? -14.964 11.600 32.348 1.00 47.31 193 GLU A O 1
ATOM 1555 N N . PHE A 1 194 ? -15.493 9.441 32.058 1.00 53.91 194 PHE A N 1
ATOM 1556 C CA . PHE A 1 194 ? -14.149 9.028 31.698 1.00 53.91 194 PHE A CA 1
ATOM 1557 C C . PHE A 1 194 ? -13.902 9.510 30.270 1.00 53.91 194 PHE A C 1
ATOM 1559 O O . PHE A 1 194 ? -14.133 8.791 29.300 1.00 53.91 194 PHE A O 1
ATOM 1566 N N . VAL A 1 195 ? -13.478 10.765 30.139 1.00 60.09 195 VAL A N 1
ATOM 1567 C CA . VAL A 1 195 ? -12.952 11.306 28.892 1.00 60.09 195 VAL A CA 1
ATOM 1568 C C . VAL A 1 195 ? -11.569 10.678 28.726 1.00 60.09 195 VAL A C 1
ATOM 1570 O O . VAL A 1 195 ? -10.672 11.005 29.507 1.00 60.09 195 VAL A O 1
ATOM 1573 N N . PRO A 1 196 ? -11.350 9.761 27.765 1.00 59.22 196 PRO A N 1
ATOM 1574 C CA . PRO A 1 196 ? -10.018 9.222 27.549 1.00 59.22 196 PRO A CA 1
ATOM 1575 C C . PRO A 1 196 ? -9.089 10.384 27.182 1.00 59.22 196 PRO A C 1
ATOM 1577 O O . PRO A 1 196 ? -9.305 11.074 26.179 1.00 59.22 196 PRO A O 1
ATOM 1580 N N . GLU A 1 197 ? -8.065 10.623 28.006 1.00 62.19 197 GLU A N 1
ATOM 1581 C CA . GLU A 1 197 ? -7.026 11.603 27.706 1.00 62.19 197 GLU A CA 1
ATOM 1582 C C . GLU A 1 197 ? -6.416 11.257 26.346 1.00 62.19 197 GLU A C 1
ATOM 1584 O O . GLU A 1 197 ? -5.810 10.201 26.146 1.00 62.19 197 GLU A O 1
ATOM 1589 N N . ARG A 1 198 ? -6.609 12.150 25.369 1.00 60.88 198 ARG A N 1
ATOM 1590 C CA . ARG A 1 198 ? -5.995 12.003 24.049 1.00 60.88 198 ARG A CA 1
ATOM 1591 C C . ARG A 1 198 ? -4.478 11.983 24.257 1.00 60.88 198 ARG A C 1
ATOM 1593 O O . ARG A 1 198 ? -3.961 12.925 24.860 1.00 60.88 198 ARG A O 1
ATOM 1600 N N . PRO A 1 199 ? -3.748 10.971 23.754 1.00 65.69 199 PRO A N 1
ATOM 1601 C CA . PRO A 1 199 ? -2.313 10.885 23.971 1.00 65.69 199 PRO A CA 1
ATOM 1602 C C . PRO A 1 199 ? -1.643 12.159 23.451 1.00 65.69 199 PRO A C 1
ATOM 1604 O O . PRO A 1 199 ? -1.834 12.550 22.294 1.00 65.69 199 PRO A O 1
ATOM 1607 N N . ALA A 1 200 ? -0.878 12.823 24.322 1.00 70.56 200 ALA A N 1
ATOM 1608 C CA . ALA A 1 200 ? -0.167 14.044 23.982 1.00 70.56 200 ALA A CA 1
ATOM 1609 C C . ALA A 1 200 ? 0.704 13.802 22.740 1.00 70.56 200 ALA A C 1
ATOM 1611 O O . ALA A 1 200 ? 1.559 12.910 22.713 1.00 70.56 200 ALA A O 1
ATOM 1612 N N . LYS A 1 201 ? 0.473 14.594 21.686 1.00 67.06 201 LYS A N 1
ATOM 1613 C CA . LYS A 1 201 ? 1.283 14.555 20.466 1.00 67.06 201 LYS A CA 1
ATOM 1614 C C . LYS A 1 201 ? 2.729 14.856 20.853 1.00 67.06 201 LYS A C 1
ATOM 1616 O O . LYS A 1 201 ? 3.051 15.972 21.251 1.00 67.06 201 LYS A O 1
ATOM 1621 N N . ARG A 1 202 ? 3.600 13.852 20.736 1.00 69.50 202 ARG A N 1
ATOM 1622 C CA . ARG A 1 202 ? 5.047 14.021 20.903 1.00 69.50 202 ARG A CA 1
ATOM 1623 C C . ARG A 1 202 ? 5.533 15.127 19.955 1.00 69.50 202 ARG A C 1
ATOM 1625 O O . ARG A 1 202 ? 5.130 15.110 18.787 1.00 69.50 202 ARG A O 1
ATOM 1632 N N . PRO A 1 203 ? 6.395 16.057 20.404 1.00 61.84 203 PRO A N 1
ATOM 1633 C CA . PRO A 1 203 ? 6.954 17.062 19.514 1.00 61.84 203 PRO A CA 1
ATOM 1634 C C . PRO A 1 203 ? 7.741 16.348 18.413 1.00 61.84 203 PRO A C 1
ATOM 1636 O O . PRO A 1 203 ? 8.658 15.567 18.687 1.00 61.84 203 PRO A O 1
ATOM 1639 N N . ARG A 1 204 ? 7.351 16.579 17.155 1.00 67.81 204 ARG A N 1
ATOM 1640 C CA . ARG A 1 204 ? 8.134 16.141 15.999 1.00 67.81 204 ARG A CA 1
ATOM 1641 C C . ARG A 1 204 ? 9.481 16.846 16.083 1.00 67.81 204 ARG A C 1
ATOM 1643 O O . ARG A 1 204 ? 9.550 18.070 16.078 1.00 67.81 204 ARG A O 1
ATOM 1650 N N . LYS A 1 205 ? 10.552 16.064 16.191 1.00 59.81 205 LYS A N 1
ATOM 1651 C CA . LYS A 1 205 ? 11.916 16.564 16.070 1.00 59.81 205 LYS A CA 1
ATOM 1652 C C . LYS A 1 205 ? 12.129 16.922 14.603 1.00 59.81 205 LYS A C 1
ATOM 1654 O O . LYS A 1 205 ? 1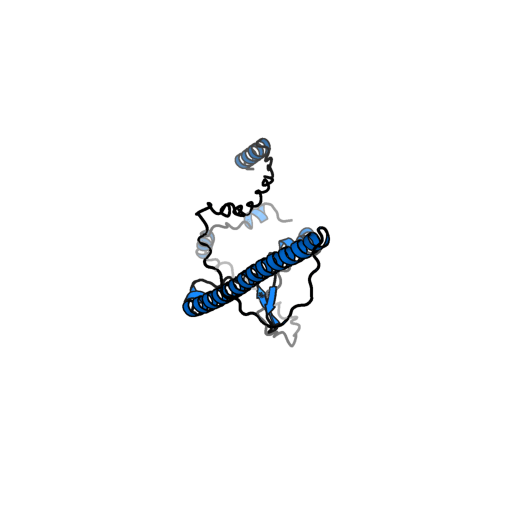2.490 16.061 13.808 1.00 59.81 205 LYS A O 1
ATOM 1659 N N . GLU A 1 206 ? 11.840 18.166 14.244 1.00 60.25 206 GLU A N 1
ATOM 1660 C CA . GLU A 1 206 ? 12.240 18.720 12.956 1.00 60.25 206 GLU A CA 1
ATOM 1661 C C . GLU A 1 206 ? 13.769 18.696 12.915 1.00 60.25 206 GLU A C 1
ATOM 1663 O O . GLU A 1 206 ? 14.453 19.398 13.665 1.00 60.25 206 GLU A O 1
ATOM 1668 N N . GLN A 1 207 ? 14.318 17.801 12.094 1.00 55.00 207 GLN A N 1
ATOM 1669 C CA . GLN A 1 207 ? 15.715 17.878 11.708 1.00 55.00 207 GLN A CA 1
ATOM 1670 C C . GLN A 1 207 ? 15.865 19.184 10.935 1.00 55.00 207 GLN A C 1
ATOM 1672 O O . GLN A 1 207 ? 15.475 19.270 9.776 1.00 55.00 207 GLN A O 1
ATOM 1677 N N . LYS A 1 208 ? 16.392 20.215 11.600 1.00 53.94 208 LYS A N 1
ATOM 1678 C CA . LYS A 1 208 ? 16.906 21.396 10.913 1.00 53.94 208 LYS A CA 1
ATOM 1679 C C . LYS A 1 208 ? 18.044 20.920 10.021 1.00 53.94 208 LYS A C 1
ATOM 1681 O O . LYS A 1 208 ? 19.150 20.692 10.511 1.00 53.94 208 LYS A O 1
ATOM 1686 N N . VAL A 1 209 ? 17.748 20.725 8.743 1.00 53.34 209 VAL A N 1
ATOM 1687 C CA . VAL A 1 209 ? 18.771 20.692 7.709 1.00 53.34 209 VAL A CA 1
ATOM 1688 C C . VAL A 1 209 ? 19.301 22.120 7.667 1.00 53.34 209 VAL A C 1
ATOM 1690 O O . VAL A 1 209 ? 18.585 23.055 7.319 1.00 53.34 209 VAL A O 1
ATOM 1693 N N . LYS A 1 210 ? 20.496 22.313 8.224 1.00 51.22 210 LYS A N 1
ATOM 1694 C CA . LYS A 1 210 ? 21.258 23.535 8.006 1.00 51.22 210 LYS A CA 1
ATOM 1695 C C . LYS A 1 210 ? 21.913 23.353 6.649 1.00 51.22 210 LYS A C 1
ATOM 1697 O O . LYS A 1 210 ? 23.037 22.872 6.582 1.00 51.22 210 LYS A O 1
ATOM 1702 N N . ASP A 1 211 ? 21.160 23.640 5.601 1.00 55.31 211 ASP A N 1
ATOM 1703 C CA . ASP A 1 211 ? 21.780 23.989 4.336 1.00 55.31 211 ASP A CA 1
ATOM 1704 C C . ASP A 1 211 ? 22.288 25.417 4.556 1.00 55.31 211 ASP A C 1
ATOM 1706 O O . ASP A 1 211 ? 21.512 26.367 4.711 1.00 55.31 211 ASP A O 1
ATOM 1710 N N . ASP A 1 212 ? 23.595 25.541 4.781 1.00 67.44 212 ASP A N 1
ATOM 1711 C CA . ASP A 1 212 ? 24.236 26.835 4.949 1.00 67.44 212 ASP A CA 1
ATOM 1712 C C . ASP A 1 212 ? 24.095 27.558 3.603 1.00 67.44 212 ASP A C 1
ATOM 1714 O O . ASP A 1 212 ? 24.748 27.194 2.632 1.00 67.44 212 ASP A O 1
ATOM 1718 N N . LEU A 1 213 ? 23.210 28.561 3.538 1.00 74.31 213 LEU A N 1
ATOM 1719 C CA . LEU A 1 213 ? 22.894 29.374 2.347 1.00 74.31 213 LEU A CA 1
ATOM 1720 C C . LEU A 1 213 ? 24.131 29.782 1.525 1.00 74.31 213 LEU A C 1
ATOM 1722 O O . LEU A 1 213 ? 24.056 29.899 0.306 1.00 74.31 213 LEU A O 1
ATOM 1726 N N . ALA A 1 214 ? 25.281 29.946 2.183 1.00 73.19 214 ALA A N 1
ATOM 1727 C CA . ALA A 1 214 ? 26.560 30.224 1.541 1.00 73.19 214 ALA A CA 1
ATOM 1728 C C . ALA A 1 214 ? 27.016 29.114 0.567 1.00 73.19 214 ALA A C 1
ATOM 1730 O O . ALA A 1 214 ? 27.535 29.418 -0.505 1.00 73.19 214 ALA A O 1
ATOM 1731 N N . GLU A 1 215 ? 26.805 27.838 0.896 1.00 74.31 215 GLU A N 1
ATOM 1732 C CA . GLU A 1 215 ? 27.181 26.703 0.042 1.00 74.31 215 GLU A CA 1
ATOM 1733 C C . GLU A 1 215 ? 26.269 26.592 -1.192 1.00 74.31 215 GLU A C 1
ATOM 1735 O O . GLU A 1 215 ? 26.735 26.270 -2.290 1.00 74.31 215 GLU A O 1
ATOM 1740 N N . GLU A 1 216 ? 24.979 26.913 -1.041 1.00 78.00 216 GLU A N 1
ATOM 1741 C CA . GLU A 1 216 ? 24.026 26.958 -2.158 1.00 78.00 216 GLU A CA 1
ATOM 1742 C C . GLU A 1 216 ? 24.307 28.135 -3.101 1.00 78.00 216 GLU A C 1
ATOM 1744 O O . GLU A 1 216 ? 24.259 27.969 -4.323 1.00 78.00 216 GLU A O 1
ATOM 1749 N N . GLU A 1 217 ? 24.670 29.303 -2.563 1.00 84.00 217 GLU A N 1
ATOM 1750 C CA . GLU A 1 217 ? 25.080 30.469 -3.353 1.00 84.00 217 GLU A CA 1
ATOM 1751 C C . GLU A 1 217 ? 26.378 30.206 -4.135 1.00 84.00 217 GLU A C 1
ATOM 1753 O O . GLU A 1 217 ? 26.472 30.550 -5.320 1.00 84.00 217 GLU A O 1
ATOM 1758 N N . GLU A 1 218 ? 27.362 29.531 -3.530 1.00 86.44 218 GLU A N 1
ATOM 1759 C CA . GLU A 1 218 ? 28.593 29.123 -4.219 1.00 86.44 218 GLU A CA 1
ATOM 1760 C C . GLU A 1 218 ? 28.329 28.093 -5.328 1.00 86.44 218 GLU A C 1
ATOM 1762 O O . GLU A 1 218 ? 28.903 28.188 -6.422 1.00 86.44 218 GLU A O 1
ATOM 1767 N N . LEU A 1 219 ? 27.440 27.125 -5.086 1.00 84.56 219 LEU A N 1
ATOM 1768 C CA . LEU A 1 219 ? 27.052 26.126 -6.082 1.00 84.56 219 LEU A CA 1
ATOM 1769 C C . LEU A 1 219 ? 26.267 26.760 -7.238 1.00 84.56 219 LEU A C 1
ATOM 1771 O O . LEU A 1 219 ? 26.552 26.463 -8.401 1.00 84.56 219 LEU A O 1
ATOM 1775 N N . ALA A 1 220 ? 25.353 27.685 -6.943 1.00 89.31 220 ALA A N 1
ATOM 1776 C CA . ALA A 1 220 ? 24.617 28.447 -7.947 1.00 89.31 220 ALA A CA 1
ATOM 1777 C C . ALA A 1 220 ? 25.557 29.313 -8.801 1.00 89.31 220 ALA A C 1
ATOM 1779 O O . ALA A 1 220 ? 25.464 29.299 -10.032 1.00 89.31 220 ALA A O 1
ATOM 1780 N N . LEU A 1 221 ? 26.529 29.994 -8.182 1.00 89.75 221 LEU A N 1
ATOM 1781 C CA . LEU A 1 221 ? 27.557 30.751 -8.902 1.00 89.75 221 LEU A CA 1
ATOM 1782 C C . LEU A 1 221 ? 28.432 29.846 -9.770 1.00 89.75 221 LEU A C 1
ATOM 1784 O O . LEU A 1 221 ? 28.763 30.221 -10.894 1.00 89.75 221 LEU A O 1
ATOM 1788 N N . ARG A 1 222 ? 28.778 28.644 -9.294 1.00 84.75 222 ARG A N 1
ATOM 1789 C CA . ARG A 1 222 ? 29.546 27.650 -10.059 1.00 84.75 222 ARG A CA 1
ATOM 1790 C C . ARG A 1 222 ? 28.769 27.104 -11.257 1.00 84.75 222 ARG A C 1
ATOM 1792 O O . ARG A 1 222 ? 29.374 26.870 -12.301 1.00 84.75 222 ARG A O 1
ATOM 1799 N N . MET A 1 223 ? 27.456 26.918 -11.125 1.00 82.38 223 MET A N 1
ATOM 1800 C CA . MET A 1 223 ? 26.585 26.498 -12.228 1.00 82.38 223 MET A CA 1
ATOM 1801 C C . MET A 1 223 ? 26.371 27.622 -13.249 1.00 82.38 223 MET A C 1
ATOM 1803 O O . MET A 1 223 ? 26.365 27.357 -14.449 1.00 82.38 223 MET A O 1
ATOM 1807 N N . LEU A 1 224 ? 26.275 28.876 -12.795 1.00 83.50 224 LEU A N 1
ATOM 1808 C CA . LEU A 1 224 ? 26.158 30.051 -13.665 1.00 83.50 224 LEU A CA 1
ATOM 1809 C C . LEU A 1 224 ? 27.467 30.357 -14.415 1.00 83.50 224 LEU A C 1
ATOM 1811 O O . LEU A 1 224 ? 27.434 30.823 -15.550 1.00 83.50 224 LEU A O 1
ATOM 1815 N N . ARG A 1 225 ? 28.623 30.062 -13.805 1.00 79.56 225 ARG A N 1
ATOM 1816 C CA . ARG A 1 225 ? 29.958 30.203 -14.419 1.00 79.56 225 ARG A CA 1
ATOM 1817 C C . ARG A 1 225 ? 30.353 29.068 -15.364 1.00 79.56 225 ARG A C 1
ATOM 1819 O O . ARG A 1 225 ? 31.528 29.007 -15.700 1.00 79.56 225 ARG A O 1
ATOM 1826 N N . GLY A 1 226 ? 29.418 28.184 -15.731 1.00 64.06 226 GLY A N 1
ATOM 1827 C CA . GLY A 1 226 ? 29.641 26.950 -16.490 1.00 64.06 226 GLY A CA 1
ATOM 1828 C C . GLY A 1 226 ? 30.906 26.934 -17.358 1.00 64.06 226 GLY A C 1
ATOM 1829 O O . GLY A 1 226 ? 31.011 27.742 -18.267 1.00 64.06 226 GLY A O 1
ATOM 1830 N N . HIS A 1 227 ? 31.812 26.005 -17.023 1.00 50.66 227 HIS A N 1
ATOM 1831 C CA . HIS A 1 227 ? 33.023 25.575 -17.744 1.00 50.66 227 HIS A CA 1
ATOM 1832 C C . HIS A 1 227 ? 33.788 26.597 -18.601 1.00 50.66 227 HIS A C 1
ATOM 1834 O O . HIS A 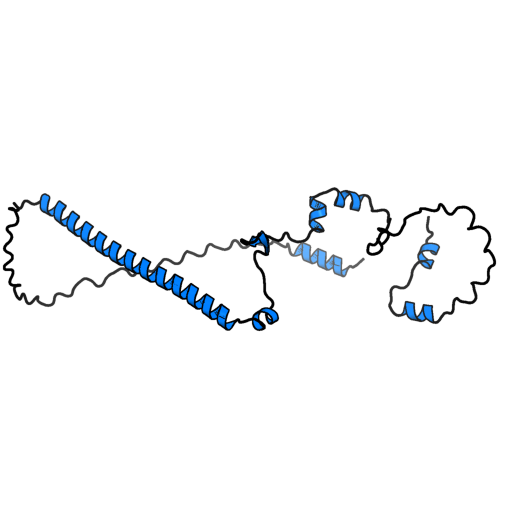1 227 ? 33.352 26.887 -19.734 1.00 50.66 227 HIS A O 1
#

Secondary structure (DSSP, 8-state):
---HHHHHHS----STTHHHHHTSS--TTS------SSTTS-----S-----SS-----------HHHHHHHH-HHHHTTTS-PPPPEEE-TT--EEETT----HHHHHHS-HHHHHHHHHHHHHHHHHHHHHHHHHHHHHHHHHHHHHHHHHHHHHHHSS----PPPPS---------------------------PPP-PPP--------HHHHHHHHHHHHT--

Radius of gyration: 45.21 Å; chains: 1; bounding box: 93×61×124 Å

Organism: Sphaerobolus stellatus (strain SS14) (NCBI:txid990650)

pLDDT: mean 72.89, std 16.99, range [39.31, 96.81]

Foldseek 3Di:
DQDPVNVVVPDDDPDPVSVVVVVVDDPPPPPPDDDPDDDPDDDDDPPDPDDPDDPPPPPPPPPDDPVNVVLVVDPVSVVVVPDDDFDWDADPVRDTDTPDDDDDPVRCVVDCVVVVVVVVVVVVVVVVVVVVVVVVVVVVVVVVVVVVVVVVVCVVVCVVPDDDDDDDDPDPPDDDDPDPDDDDPPPPPDPPPPPPDDPPDDPPPPPPPCPPVVVVVVVVVDVVVDD